Protein AF-0000000070153608 (afdb_homodimer)

Nearest PDB structures (foldseek):
  9ayz-assembly1_A  TM=9.448E-01  e=1.293E-11  Homo sapiens
  2b7h-assembly1_A  TM=9.457E-01  e=2.413E-11  Cerdocyon thous
  1xye-assembly1_C  TM=9.393E-01  e=2.300E-11  Homo sapiens
  3qjb-assembly1_A-2  TM=9.432E-01  e=3.068E-11  Homo sapiens
  3dhr-assembly1_A  TM=9.420E-01  e=6.008E-11  Columba livia

Sequence (282 aa):
MLSPEEQGYIFNVWDLIAGHEAAFGAELLHRLLIVYPTTRAYFPHLSVQDDPSQLLHHGWRVLVAVGEAVKNLDNLTGALAPLSELHTGRLRVDPTNYPLLIQCFQVVLASHLQGEYTPELQAAWEKFLTAVATILAGEYRMLSPEEQGYIFNVWDLIAGHEAAFGAELLHRLLIVYPTTRAYFPHLSVQDDPSQLLHHGWRVLVAVGEAVKNLDNLTGALAPLSELHTGRLRVDPTNYPLLIQCFQVVLASHLQGEYTPELQAAWEKFLTAVATILAGEYR

InterPro domains:
  IPR000971 Globin [PF00042] (26-134)
  IPR000971 Globin [PS01033] (1-141)
  IPR002338 Hemoglobin, alpha-type [PR00612] (15-27)
  IPR002338 Hemoglobin, alpha-type [PR00612] (32-42)
  IPR002338 Hemoglobin, alpha-type [PR00612] (74-87)
  IPR002338 Hemoglobin, alpha-type [PR00612] (122-138)
  IPR009050 Globin-like superfamily [SSF46458] (1-141)
  IPR012292 Globin/Protoglobin [G3DSA:1.10.490.10] (1-141)
  IPR050056 Hemoglobin and related oxygen transporters [PTHR11442] (2-141)

Foldseek 3Di:
DQDPVLLVLLVVLVVVCPPVQLVLLLQLVLCLCVVPVVCCVLVVPDDNPPDSPVSSVVSSVVVVLVVQCSVCVVCNLVSCVVLLCCCVPVSNPDLVCLVSSLVSSLVSSCVVCPPNCDPSSNVSSSVSSVVNSCSSNVVPD/DQDPVLLVLLVVLVVVCPPVQLVLLLQLVLCLCVVPVVCCVLVVPDDNPPDSPVSSVVSSVVVVLVVQCSVCVVCNLVSCVVLLCCCCPVSNPDLVCLVSSLVSSLVSSCVVCPPNCDPSSNVSSSVSSVVNSCSSNVVVD

Radius of gyration: 19.09 Å; Cα contacts (8 Å, |Δi|>4): 330; chains: 2; bounding box: 35×49×46 Å

Organism: Ornithorhynchus anatinus (NCBI:txid9258)

Structure (mmCIF, N/CA/C/O backbone):
data_AF-0000000070153608-model_v1
#
loop_
_entity.id
_entity.type
_entity.pdbx_description
1 polymer 'Hemoglobin subunit mu'
#
loop_
_atom_site.group_PDB
_atom_site.id
_atom_site.type_symbol
_atom_site.label_atom_id
_atom_site.label_alt_id
_atom_site.label_comp_id
_atom_site.label_asym_i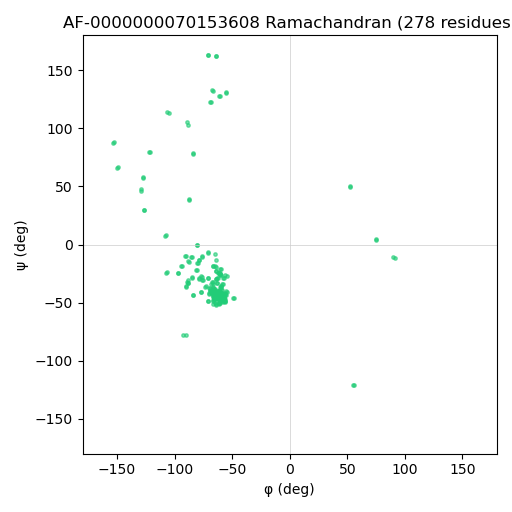d
_atom_site.label_entity_id
_atom_site.label_seq_id
_atom_site.pdbx_PDB_ins_code
_atom_site.Cartn_x
_atom_site.Cartn_y
_atom_site.Cartn_z
_atom_site.occupancy
_atom_site.B_iso_or_equiv
_atom_site.auth_seq_id
_atom_site.auth_comp_id
_atom_site.auth_asym_id
_atom_site.auth_atom_id
_atom_site.pdbx_PDB_model_num
ATOM 1 N N . MET A 1 1 ? -5.77 -7.195 -19.547 1 76.31 1 MET A N 1
ATOM 2 C CA . MET A 1 1 ? -4.602 -8.016 -19.859 1 76.31 1 MET A CA 1
ATOM 3 C C . MET A 1 1 ? -3.316 -7.203 -19.719 1 76.31 1 MET A C 1
ATOM 5 O O . MET A 1 1 ? -3.311 -6 -19.984 1 76.31 1 MET A O 1
ATOM 9 N N . LEU A 1 2 ? -2.219 -7.844 -19.062 1 93.38 2 LEU A N 1
ATOM 10 C CA . LEU A 1 2 ? -0.919 -7.191 -18.938 1 93.38 2 LEU A CA 1
ATOM 11 C C . LEU A 1 2 ? -0.261 -7.043 -20.312 1 93.38 2 LEU A C 1
ATOM 13 O O . LEU A 1 2 ? -0.32 -7.961 -21.125 1 93.38 2 LEU A O 1
ATOM 17 N N . SER A 1 3 ? 0.263 -5.867 -20.641 1 95 3 SER A N 1
ATOM 18 C CA . SER A 1 3 ? 1.082 -5.676 -21.828 1 95 3 SER A CA 1
ATOM 19 C C . SER A 1 3 ? 2.377 -6.477 -21.75 1 95 3 SER A C 1
ATOM 21 O O . SER A 1 3 ? 2.756 -6.945 -20.672 1 95 3 SER A O 1
ATOM 23 N N . PRO A 1 4 ? 3.041 -6.699 -22.875 1 95.69 4 PRO A N 1
ATOM 24 C CA . PRO A 1 4 ? 4.332 -7.395 -22.844 1 95.69 4 PRO A CA 1
ATOM 25 C C . PRO A 1 4 ? 5.328 -6.727 -21.891 1 95.69 4 PRO A C 1
ATOM 27 O O . PRO A 1 4 ? 6.07 -7.414 -21.188 1 95.69 4 PRO A O 1
ATOM 30 N N . GLU A 1 5 ? 5.363 -5.434 -21.875 1 96.62 5 GLU A N 1
ATOM 31 C CA . GLU A 1 5 ? 6.246 -4.707 -20.969 1 96.62 5 GLU A CA 1
ATOM 32 C C . GLU A 1 5 ? 5.891 -4.977 -19.516 1 96.62 5 GLU A C 1
ATOM 34 O O . GLU A 1 5 ? 6.77 -5.211 -18.688 1 96.62 5 GLU A O 1
ATOM 39 N N . GLU A 1 6 ? 4.641 -4.941 -19.219 1 97.12 6 GLU A N 1
ATOM 40 C CA . GLU A 1 6 ? 4.168 -5.207 -17.859 1 97.12 6 GLU A CA 1
ATOM 41 C C . GLU A 1 6 ? 4.492 -6.637 -17.438 1 97.12 6 GLU A C 1
ATOM 43 O O . GLU A 1 6 ? 4.859 -6.875 -16.281 1 97.12 6 GLU A O 1
ATOM 48 N N . GLN A 1 7 ? 4.312 -7.566 -18.406 1 97.5 7 GLN A N 1
ATOM 49 C CA . GLN A 1 7 ? 4.676 -8.945 -18.109 1 97.5 7 GLN A CA 1
ATOM 50 C C . GLN A 1 7 ? 6.156 -9.062 -17.75 1 97.5 7 GLN A C 1
ATOM 52 O O . GLN A 1 7 ? 6.523 -9.836 -16.859 1 97.5 7 GLN A O 1
ATOM 57 N N . GLY A 1 8 ? 6.961 -8.359 -18.484 1 97.38 8 GLY A N 1
ATOM 58 C CA . GLY A 1 8 ? 8.375 -8.32 -18.156 1 97.38 8 GLY A CA 1
ATOM 59 C C . GLY A 1 8 ? 8.656 -7.848 -16.75 1 97.38 8 GLY A C 1
ATOM 60 O O . GLY A 1 8 ? 9.508 -8.414 -16.047 1 97.38 8 GLY A O 1
ATOM 61 N N . TYR A 1 9 ? 7.914 -6.789 -16.297 1 97.12 9 TYR A N 1
ATOM 62 C CA . TYR A 1 9 ? 8.047 -6.289 -14.93 1 97.12 9 TYR A CA 1
ATOM 63 C C . TYR A 1 9 ? 7.691 -7.371 -13.914 1 97.12 9 TYR A C 1
ATOM 65 O O . TYR A 1 9 ? 8.383 -7.527 -12.898 1 97.12 9 TYR A O 1
ATOM 73 N N . ILE A 1 10 ? 6.621 -8.133 -14.195 1 98.12 10 ILE A N 1
ATOM 74 C CA . ILE A 1 10 ? 6.164 -9.195 -13.305 1 98.12 10 ILE A CA 1
ATOM 75 C C . ILE A 1 10 ? 7.242 -10.273 -13.18 1 98.12 10 ILE A C 1
ATOM 77 O O . ILE A 1 10 ? 7.605 -10.672 -12.07 1 98.12 10 ILE A O 1
ATOM 81 N N . PHE A 1 11 ? 7.797 -10.672 -14.289 1 97.81 11 PHE A N 1
ATOM 82 C CA . PHE A 1 11 ? 8.781 -11.742 -14.297 1 97.81 11 PHE A CA 1
ATOM 83 C C . PHE A 1 11 ? 10.062 -11.312 -13.594 1 97.81 11 PHE A C 1
ATOM 85 O O . PHE A 1 11 ? 10.648 -12.078 -12.82 1 97.81 11 PHE A O 1
ATOM 92 N N . ASN A 1 12 ? 10.484 -10.133 -13.828 1 96.62 12 ASN A N 1
ATOM 93 C CA . ASN A 1 12 ? 11.711 -9.617 -13.227 1 96.62 12 ASN A CA 1
ATOM 94 C C . ASN A 1 12 ? 11.617 -9.609 -11.703 1 96.62 12 ASN A C 1
ATOM 96 O O . ASN A 1 12 ? 12.539 -10.055 -11.016 1 96.62 12 ASN A O 1
ATOM 100 N N . VAL A 1 13 ? 10.531 -9.133 -11.18 1 96.62 13 VAL A N 1
ATOM 101 C CA . VAL A 1 13 ? 10.352 -9.055 -9.734 1 96.62 13 VAL A CA 1
ATOM 102 C C . VAL A 1 13 ? 10.188 -10.453 -9.156 1 96.62 13 VAL A C 1
ATOM 104 O O . VAL A 1 13 ? 10.734 -10.766 -8.094 1 96.62 13 VAL A O 1
ATOM 107 N N . TRP A 1 14 ? 9.398 -11.305 -9.883 1 97.69 14 TRP A N 1
ATOM 108 C CA . TRP A 1 14 ? 9.18 -12.656 -9.375 1 97.69 14 TRP A CA 1
ATOM 109 C C . TRP A 1 14 ? 10.5 -13.406 -9.242 1 97.69 14 TRP A C 1
ATOM 111 O O . TRP A 1 14 ? 10.68 -14.203 -8.32 1 97.69 14 TRP A O 1
ATOM 121 N N . ASP A 1 15 ? 11.438 -13.18 -10.133 1 96.88 15 ASP A N 1
ATOM 122 C CA . ASP A 1 15 ? 12.742 -13.844 -10.102 1 96.88 15 ASP A CA 1
ATOM 123 C C . ASP A 1 15 ? 13.453 -13.578 -8.773 1 96.88 15 ASP A C 1
ATOM 125 O O . ASP A 1 15 ? 14.234 -14.406 -8.312 1 96.88 15 ASP A O 1
ATOM 129 N N . LEU A 1 16 ? 13.148 -12.453 -8.188 1 94.69 16 LEU A N 1
ATOM 130 C CA . LEU A 1 16 ? 13.742 -12.109 -6.902 1 94.69 16 LEU A CA 1
ATOM 131 C C . LEU A 1 16 ? 13.07 -12.875 -5.77 1 94.69 16 LEU A C 1
ATOM 133 O O . LEU A 1 16 ? 13.672 -13.109 -4.723 1 94.69 16 LEU A O 1
ATOM 137 N N . ILE A 1 17 ? 11.828 -13.258 -5.91 1 9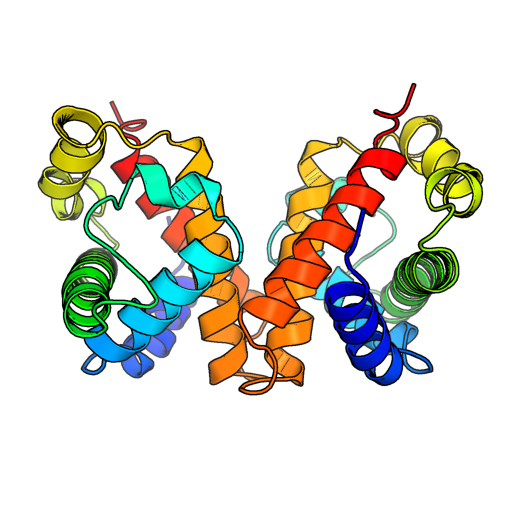6.94 17 ILE A N 1
ATOM 138 C CA . ILE A 1 17 ? 11.023 -13.914 -4.883 1 96.94 17 ILE A CA 1
ATOM 139 C C . ILE A 1 17 ? 11.18 -15.43 -4.992 1 96.94 17 ILE A C 1
ATOM 141 O O . ILE A 1 17 ? 11.195 -16.141 -3.98 1 96.94 17 ILE A O 1
ATOM 145 N N . ALA A 1 18 ? 11.297 -15.875 -6.289 1 97.19 18 ALA A N 1
ATOM 146 C CA . ALA A 1 18 ? 11.352 -17.312 -6.57 1 97.19 18 ALA A CA 1
ATOM 147 C C . ALA A 1 18 ? 12.477 -17.969 -5.789 1 97.19 18 ALA A C 1
ATOM 149 O O . ALA A 1 18 ? 13.609 -17.484 -5.777 1 97.19 18 ALA A O 1
ATOM 150 N N . GLY A 1 19 ? 12.234 -19.062 -5.102 1 97.12 19 GLY A N 1
ATOM 151 C CA . GLY A 1 19 ? 13.195 -19.781 -4.285 1 97.12 19 GLY A CA 1
ATOM 152 C C . GLY A 1 19 ? 13.234 -19.297 -2.846 1 97.12 19 GLY A C 1
ATOM 153 O O . GLY A 1 19 ? 13.859 -19.922 -1.992 1 97.12 19 GLY A O 1
ATOM 154 N N . HIS A 1 20 ? 12.594 -18.188 -2.541 1 97.81 20 HIS A N 1
ATOM 155 C CA . HIS A 1 20 ? 12.523 -17.625 -1.198 1 97.81 20 HIS A CA 1
ATOM 156 C C . HIS A 1 20 ? 11.078 -17.375 -0.78 1 97.81 20 HIS A C 1
ATOM 158 O O . HIS A 1 20 ? 10.797 -16.406 -0.071 1 97.81 20 HIS A O 1
ATOM 164 N N . GLU A 1 21 ? 10.18 -18.172 -1.291 1 97.81 21 GLU A N 1
ATOM 165 C CA . GLU A 1 21 ? 8.75 -17.953 -1.098 1 97.81 21 GLU A CA 1
ATOM 166 C C . GLU A 1 21 ? 8.383 -17.969 0.385 1 97.81 21 GLU A C 1
ATOM 168 O O . GLU A 1 21 ? 7.586 -17.141 0.836 1 97.81 21 GLU A O 1
ATOM 173 N N . ALA A 1 22 ? 9.023 -18.859 1.154 1 96.88 22 ALA A N 1
ATOM 174 C CA . ALA A 1 22 ? 8.688 -18.984 2.57 1 96.88 22 ALA A CA 1
ATOM 175 C C . ALA A 1 22 ? 9.055 -17.719 3.334 1 96.88 22 ALA A C 1
ATOM 177 O O . ALA A 1 22 ? 8.242 -17.188 4.102 1 96.88 22 ALA A O 1
ATOM 178 N N . ALA A 1 23 ? 10.242 -17.234 3.096 1 96.25 23 ALA A N 1
ATOM 179 C CA . ALA A 1 23 ? 10.719 -16.047 3.805 1 96.25 23 ALA A CA 1
ATOM 180 C C . ALA A 1 23 ? 9.898 -14.812 3.416 1 96.25 23 ALA A C 1
ATOM 182 O O . ALA A 1 23 ? 9.438 -14.07 4.281 1 96.25 23 ALA A O 1
ATOM 183 N N . PHE A 1 24 ? 9.695 -14.578 2.135 1 97.25 24 PHE A N 1
ATOM 184 C CA . PHE A 1 24 ? 8.922 -13.438 1.653 1 97.25 24 PHE A CA 1
ATOM 185 C C . PHE A 1 24 ? 7.473 -13.539 2.113 1 97.25 24 PHE A C 1
ATOM 187 O O . PHE A 1 24 ? 6.875 -12.547 2.529 1 97.25 24 PHE A O 1
ATOM 194 N N . GLY A 1 25 ? 6.949 -14.75 2.014 1 97.25 25 GLY A N 1
ATOM 195 C CA . GLY A 1 25 ? 5.574 -14.969 2.436 1 97.25 25 GLY A CA 1
ATOM 196 C C . GLY A 1 25 ? 5.363 -14.727 3.918 1 97.25 25 GLY A C 1
ATOM 197 O O . GLY A 1 25 ? 4.352 -14.141 4.32 1 97.25 25 GLY A O 1
ATOM 198 N N . ALA A 1 26 ? 6.301 -15.195 4.707 1 95.38 26 ALA A N 1
ATOM 199 C CA . ALA A 1 26 ? 6.215 -14.961 6.148 1 95.38 26 ALA A CA 1
ATOM 200 C C . ALA A 1 26 ? 6.262 -13.469 6.465 1 95.38 26 ALA A C 1
ATOM 202 O O . ALA A 1 26 ? 5.523 -12.992 7.328 1 95.38 26 ALA A O 1
ATOM 203 N N . GLU A 1 27 ? 7.156 -12.781 5.82 1 95.69 27 GLU A N 1
ATOM 204 C CA . GLU A 1 27 ? 7.23 -11.336 5.984 1 95.69 27 GLU A CA 1
ATOM 205 C C . GLU A 1 27 ? 5.91 -10.664 5.609 1 95.69 27 GLU A C 1
ATOM 207 O O . GLU A 1 27 ? 5.441 -9.773 6.32 1 95.69 27 GLU A O 1
ATOM 212 N N . LEU A 1 28 ? 5.355 -11.086 4.531 1 97.06 28 LEU A N 1
ATOM 213 C CA . LEU A 1 28 ? 4.094 -10.547 4.035 1 97.06 28 LEU A CA 1
ATOM 214 C C . LEU A 1 28 ? 2.973 -10.773 5.043 1 97.06 28 LEU A C 1
ATOM 216 O O . LEU A 1 28 ? 2.262 -9.836 5.406 1 97.06 28 LEU A O 1
ATOM 220 N N . LEU A 1 29 ? 2.814 -11.984 5.512 1 95.81 29 LEU A N 1
ATOM 221 C CA . LEU A 1 29 ? 1.73 -12.328 6.426 1 95.81 29 LEU A CA 1
ATOM 222 C C . LEU A 1 29 ? 1.942 -11.672 7.789 1 95.81 29 LEU A C 1
ATOM 224 O O . LEU A 1 29 ? 0.982 -11.234 8.43 1 95.81 29 LEU A O 1
ATOM 228 N N . HIS A 1 30 ? 3.168 -11.656 8.219 1 94.5 30 HIS A N 1
ATOM 229 C CA . HIS A 1 30 ? 3.482 -10.961 9.461 1 94.5 30 HIS A CA 1
ATOM 230 C C . HIS A 1 30 ? 3.037 -9.5 9.406 1 94.5 30 HIS A C 1
ATOM 232 O O . HIS A 1 30 ? 2.398 -9.008 10.344 1 94.5 30 HIS A O 1
ATOM 238 N N . ARG A 1 31 ? 3.377 -8.867 8.383 1 96.12 31 ARG A N 1
ATOM 239 C CA . ARG A 1 31 ? 2.992 -7.477 8.188 1 96.12 31 ARG A CA 1
ATOM 240 C C . ARG A 1 31 ? 1.475 -7.328 8.148 1 96.12 31 ARG A C 1
ATOM 242 O O . ARG A 1 31 ? 0.919 -6.41 8.758 1 96.12 31 ARG A O 1
ATOM 249 N N . LEU A 1 32 ? 0.822 -8.211 7.441 1 96.69 32 LEU A N 1
ATOM 250 C CA . LEU A 1 32 ? -0.633 -8.18 7.34 1 96.69 32 LEU A CA 1
ATOM 251 C C . LEU A 1 32 ? -1.276 -8.25 8.719 1 96.69 32 LEU A C 1
ATOM 253 O O . LEU A 1 32 ? -2.166 -7.457 9.039 1 96.69 32 LEU A O 1
ATOM 257 N N . LEU A 1 33 ? -0.818 -9.156 9.562 1 94.81 33 LEU A N 1
ATOM 258 C CA . LEU A 1 33 ? -1.439 -9.414 10.859 1 94.81 33 LEU A CA 1
ATOM 259 C C . LEU A 1 33 ? -1.2 -8.25 11.82 1 94.81 33 LEU A C 1
ATOM 261 O O . LEU A 1 33 ? -2.043 -7.965 12.672 1 94.81 33 LEU A O 1
ATOM 265 N N . ILE A 1 34 ? -0.13 -7.547 11.656 1 94.94 34 ILE A N 1
ATOM 266 C CA . ILE A 1 34 ? 0.195 -6.43 12.531 1 94.94 34 ILE A CA 1
ATOM 267 C C . ILE A 1 34 ? -0.529 -5.172 12.062 1 94.94 34 ILE A C 1
ATOM 269 O O . ILE A 1 34 ? -1.113 -4.445 12.867 1 94.94 34 ILE A O 1
ATOM 273 N N . VAL A 1 35 ? -0.534 -4.934 10.789 1 96.44 35 VAL A N 1
ATOM 274 C CA . VAL A 1 35 ? -1.086 -3.699 10.242 1 96.44 35 VAL A CA 1
ATOM 275 C C . VAL A 1 35 ? -2.611 -3.768 10.242 1 96.44 35 VAL A C 1
ATOM 277 O O . VAL A 1 35 ? -3.283 -2.768 10.5 1 96.44 35 VAL A O 1
ATOM 280 N N . TYR A 1 36 ? -3.098 -4.902 9.898 1 96.12 36 TYR A N 1
ATOM 281 C CA . TYR A 1 36 ? -4.539 -5.113 9.859 1 96.12 36 TYR A CA 1
ATOM 282 C C . TYR A 1 36 ? -4.945 -6.266 10.773 1 96.12 36 TYR A C 1
ATOM 284 O O . TYR A 1 36 ? -5.324 -7.34 10.297 1 96.12 36 TYR A O 1
ATOM 292 N N . PRO A 1 37 ? -5.039 -6.023 12.062 1 93.88 37 PRO A N 1
ATOM 293 C CA . PRO A 1 37 ? -5.262 -7.098 13.031 1 93.88 37 PRO A CA 1
ATOM 294 C C . PRO A 1 37 ? -6.609 -7.793 12.844 1 93.88 37 PRO A C 1
ATOM 296 O O . PRO A 1 37 ? -6.777 -8.945 13.25 1 93.88 37 PRO A O 1
ATOM 299 N N . THR A 1 38 ? -7.598 -7.156 12.219 1 92.69 38 THR A N 1
ATOM 300 C CA . THR A 1 38 ? -8.906 -7.758 11.992 1 92.69 38 THR A CA 1
ATOM 301 C C . THR A 1 38 ? -8.797 -8.953 11.047 1 92.69 38 THR A C 1
ATOM 303 O O . THR A 1 38 ? -9.688 -9.805 11.016 1 92.69 38 THR A O 1
ATOM 306 N N . THR A 1 39 ? -7.699 -9.047 10.297 1 93.56 39 THR A N 1
ATOM 307 C CA . THR A 1 39 ? -7.52 -10.148 9.352 1 93.56 39 THR A CA 1
ATOM 308 C C . THR A 1 39 ? -7.152 -11.438 10.086 1 93.56 39 THR A C 1
ATOM 310 O O . THR A 1 39 ? -7.203 -12.523 9.508 1 93.56 39 THR A O 1
ATOM 313 N N . ARG A 1 40 ? -6.828 -11.344 11.375 1 90.44 40 ARG A N 1
ATOM 314 C CA . ARG A 1 40 ? -6.465 -12.516 12.172 1 90.44 40 ARG A CA 1
ATOM 315 C C . ARG A 1 40 ? -7.613 -13.516 12.234 1 90.44 40 ARG A C 1
ATOM 317 O O . ARG A 1 40 ? -7.391 -14.711 12.43 1 90.44 40 ARG A O 1
ATOM 324 N N . ALA A 1 41 ? -8.781 -13.039 12.062 1 89.88 41 ALA A N 1
ATOM 325 C CA . ALA A 1 41 ? -9.953 -13.898 12.109 1 89.88 41 ALA A CA 1
ATOM 326 C C . ALA A 1 41 ? -9.891 -14.984 11.039 1 89.88 41 ALA A C 1
ATOM 328 O O . ALA A 1 41 ? -10.453 -16.062 11.211 1 89.88 41 ALA A O 1
ATOM 329 N N . TYR A 1 42 ? -9.148 -14.695 9.961 1 88.81 42 TYR A N 1
ATOM 330 C CA . TYR A 1 42 ? -9.039 -15.648 8.859 1 88.81 42 TYR A CA 1
ATOM 331 C C . TYR A 1 42 ? -7.863 -16.594 9.055 1 88.81 42 TYR A C 1
ATOM 333 O O . TYR A 1 42 ? -7.723 -17.578 8.336 1 88.81 42 TYR A O 1
ATOM 341 N N . PHE A 1 43 ? -7.086 -16.266 10.023 1 88.69 43 PHE A N 1
ATOM 342 C CA . PHE A 1 43 ? -5.875 -17.031 10.258 1 88.69 43 PHE A CA 1
ATOM 343 C C . PHE A 1 43 ? -5.797 -17.484 11.711 1 88.69 43 PHE A C 1
ATOM 345 O O . PHE A 1 43 ? -4.793 -17.25 12.391 1 88.69 43 PHE A O 1
ATOM 352 N N . PRO A 1 44 ? -6.75 -18.188 12.18 1 81.31 44 PRO A N 1
ATOM 353 C CA . PRO A 1 44 ? -6.801 -18.531 13.602 1 81.31 44 PRO A CA 1
ATOM 354 C C . PRO A 1 44 ? -5.59 -19.344 14.055 1 81.31 44 PRO A C 1
ATOM 356 O O . PRO A 1 44 ? -5.242 -19.328 15.242 1 81.31 44 PRO A O 1
ATOM 359 N N . HIS A 1 45 ? -5.035 -19.984 13.242 1 79.56 45 HIS A N 1
ATOM 360 C CA . HIS A 1 45 ? -3.91 -20.844 13.609 1 79.56 45 HIS A CA 1
ATOM 361 C C . HIS A 1 45 ? -2.596 -20.078 13.555 1 79.56 45 HIS A C 1
ATOM 363 O O . HIS A 1 45 ? -1.56 -20.562 14 1 79.56 45 HIS A O 1
ATOM 369 N N . LEU A 1 46 ? -2.662 -18.922 12.922 1 71.88 46 LEU A N 1
ATOM 370 C CA . LEU A 1 46 ? -1.437 -18.156 12.75 1 71.88 46 LEU A CA 1
ATOM 371 C C . LEU A 1 46 ? -1.223 -17.219 13.93 1 71.88 46 LEU A C 1
ATOM 373 O O . LEU A 1 46 ? -2.143 -16.5 14.336 1 71.88 46 LEU A O 1
ATOM 377 N N . SER A 1 47 ? -0.306 -17.547 14.797 1 65.69 47 SER A N 1
ATOM 378 C CA . SER A 1 47 ? 0.066 -16.641 15.875 1 65.69 47 SER A CA 1
ATOM 379 C C . SER A 1 47 ? 1.434 -16.016 15.625 1 65.69 47 SER A C 1
ATOM 381 O O . SER A 1 47 ? 2.406 -16.719 15.359 1 65.69 47 SER A O 1
ATOM 383 N N . VAL A 1 48 ? 1.543 -14.664 15.391 1 59.28 48 VAL A N 1
ATOM 384 C CA . VAL A 1 48 ? 2.801 -13.961 15.164 1 59.28 48 VAL A CA 1
ATOM 385 C C . VAL A 1 48 ? 3.807 -14.344 16.25 1 59.28 48 VAL A C 1
ATOM 387 O O . VAL A 1 48 ? 4.996 -14.516 15.969 1 59.28 48 VAL A O 1
ATOM 390 N N . GLN A 1 49 ? 3.361 -14.336 17.391 1 58.97 49 GLN A N 1
ATOM 391 C CA . GLN A 1 49 ? 4.246 -14.523 18.531 1 58.97 49 GLN A CA 1
ATOM 392 C C . GLN A 1 49 ? 4.551 -16 18.75 1 58.97 49 GLN A C 1
ATOM 394 O O . GLN A 1 49 ? 5.621 -16.344 19.25 1 58.97 49 GLN A O 1
ATOM 399 N N . ASP A 1 50 ? 3.682 -16.734 18.234 1 60.62 50 ASP A N 1
ATOM 400 C CA . ASP A 1 50 ? 3.758 -18 18.938 1 60.62 50 ASP A CA 1
ATOM 401 C C . ASP A 1 50 ? 4.383 -19.078 18.062 1 60.62 50 ASP A C 1
ATOM 403 O O . ASP A 1 50 ? 5.062 -19.984 18.562 1 60.62 50 ASP A O 1
ATOM 407 N N . ASP A 1 51 ? 4.277 -18.891 16.781 1 70.38 51 ASP A N 1
ATOM 408 C CA . ASP A 1 51 ? 4.797 -20.016 16 1 70.38 51 ASP A CA 1
ATOM 409 C C . ASP A 1 51 ? 5.285 -19.547 14.633 1 70.38 51 ASP A C 1
ATOM 411 O O . ASP A 1 51 ? 4.559 -19.641 13.641 1 70.38 51 ASP A O 1
ATOM 415 N N . PRO A 1 52 ? 6.5 -19.172 14.586 1 81.88 52 PRO A N 1
ATOM 416 C CA . PRO A 1 52 ? 7.098 -18.719 13.328 1 81.88 52 PRO A CA 1
ATOM 417 C C . PRO A 1 52 ? 6.992 -19.766 12.219 1 81.88 52 PRO A C 1
ATOM 419 O O . PRO A 1 52 ? 6.941 -19.406 11.039 1 81.88 52 PRO A O 1
ATOM 422 N N . SER A 1 53 ? 6.918 -21.031 12.617 1 89 53 SER A N 1
ATOM 423 C CA . SER A 1 53 ? 6.859 -22.094 11.625 1 89 53 SER A CA 1
ATOM 424 C C . SER A 1 53 ? 5.555 -22.047 10.836 1 89 53 SER A C 1
ATOM 426 O O . SER A 1 53 ? 5.543 -22.297 9.633 1 89 53 SER A O 1
ATOM 428 N N . GLN A 1 54 ? 4.52 -21.719 11.516 1 89.94 54 GLN A N 1
ATOM 429 C CA . GLN A 1 54 ? 3.225 -21.641 10.852 1 89.94 54 GLN A CA 1
ATOM 430 C C . GLN A 1 54 ? 3.172 -20.469 9.883 1 89.94 54 GLN A C 1
ATOM 432 O O . GLN A 1 54 ? 2.594 -20.578 8.797 1 89.94 54 GLN A O 1
ATOM 437 N N . LEU A 1 55 ? 3.787 -19.422 10.297 1 91 55 LEU A N 1
ATOM 438 C CA . LEU A 1 55 ? 3.861 -18.25 9.422 1 91 55 LEU A CA 1
ATOM 439 C C . LEU A 1 55 ? 4.68 -18.547 8.172 1 91 55 LEU A C 1
ATOM 441 O O . LEU A 1 55 ? 4.289 -18.172 7.066 1 91 55 LEU A O 1
ATOM 445 N N . LEU A 1 56 ? 5.75 -19.281 8.359 1 93.88 56 LEU A N 1
ATOM 446 C CA . LEU A 1 56 ? 6.609 -19.656 7.242 1 93.88 56 LEU A CA 1
ATOM 447 C C . LEU A 1 56 ? 5.875 -20.578 6.277 1 93.88 56 LEU A C 1
ATOM 449 O O . LEU A 1 56 ? 5.922 -20.391 5.062 1 93.88 56 LEU A O 1
ATOM 453 N N . HIS A 1 57 ? 5.23 -21.5 6.816 1 94.19 57 HIS A N 1
ATOM 454 C CA . HIS A 1 57 ? 4.543 -22.484 5.988 1 94.19 57 HIS A CA 1
ATOM 455 C C . HIS A 1 57 ? 3.398 -21.844 5.207 1 94.19 57 HIS A C 1
ATOM 457 O O . HIS A 1 57 ? 3.291 -22.031 3.992 1 94.19 57 HIS A O 1
ATOM 463 N N . HIS A 1 58 ? 2.525 -21.109 5.887 1 93.88 58 HIS A N 1
ATOM 464 C CA . HIS A 1 58 ? 1.411 -20.469 5.195 1 93.88 58 HIS A CA 1
ATOM 465 C C . HIS A 1 58 ? 1.906 -19.422 4.199 1 93.88 58 HIS A C 1
ATOM 467 O O . HIS A 1 58 ? 1.349 -19.281 3.109 1 93.88 58 HIS A O 1
ATOM 473 N N . GLY A 1 59 ? 2.906 -18.672 4.621 1 95.75 59 GLY A N 1
ATOM 474 C CA . GLY A 1 59 ? 3.518 -17.734 3.695 1 95.75 59 GLY A CA 1
ATOM 475 C C . GLY A 1 59 ? 4.023 -18.391 2.426 1 95.75 59 GLY A C 1
ATOM 476 O O . GLY A 1 59 ? 3.844 -17.859 1.33 1 95.75 59 GLY A O 1
ATOM 477 N N . TRP A 1 60 ? 4.641 -19.5 2.625 1 97.06 60 TRP A N 1
ATOM 478 C CA . TRP A 1 60 ? 5.102 -20.281 1.479 1 97.06 60 TRP A CA 1
ATOM 479 C C . TRP A 1 60 ? 3.938 -20.641 0.56 1 97.06 60 TRP A C 1
ATOM 481 O O . TRP A 1 60 ? 4.023 -20.469 -0.658 1 97.06 60 TRP A O 1
ATOM 491 N N . ARG A 1 61 ? 2.848 -21.078 1.099 1 95.62 61 ARG A N 1
ATOM 492 C CA . ARG A 1 61 ? 1.685 -21.453 0.303 1 95.62 61 ARG A CA 1
ATOM 493 C C . ARG A 1 61 ? 1.156 -20.266 -0.497 1 95.62 61 ARG A C 1
ATOM 495 O O . ARG A 1 61 ? 0.793 -20.406 -1.666 1 95.62 61 ARG A O 1
ATOM 502 N N . VAL A 1 62 ? 1.052 -19.125 0.155 1 96.44 62 VAL A N 1
ATOM 503 C CA . VAL A 1 62 ? 0.553 -17.922 -0.497 1 96.44 62 VAL A CA 1
ATOM 504 C C . VAL A 1 62 ? 1.439 -17.562 -1.69 1 96.44 62 VAL A C 1
ATOM 506 O O . VAL A 1 62 ? 0.942 -17.328 -2.795 1 96.44 62 VAL A O 1
ATOM 509 N N . LEU A 1 63 ? 2.742 -17.609 -1.517 1 98.25 63 LEU A N 1
ATOM 510 C CA . LEU A 1 63 ? 3.641 -17.172 -2.574 1 98.25 63 LEU A CA 1
ATOM 511 C C . LEU A 1 63 ? 3.799 -18.234 -3.646 1 98.25 63 LEU A C 1
ATOM 513 O O . LEU A 1 63 ? 4.043 -17.922 -4.812 1 98.25 63 LEU A O 1
ATOM 517 N N . VAL A 1 64 ? 3.668 -19.484 -3.311 1 97.25 64 VAL A N 1
ATOM 518 C CA . VAL A 1 64 ? 3.621 -20.531 -4.324 1 97.25 64 VAL A CA 1
ATOM 519 C C . VAL A 1 64 ? 2.43 -20.297 -5.254 1 97.25 64 VAL A C 1
ATOM 521 O O . VAL A 1 64 ? 2.553 -20.422 -6.473 1 97.25 64 VAL A O 1
ATOM 524 N N . ALA A 1 65 ? 1.284 -19.938 -4.656 1 96.81 65 ALA A N 1
ATOM 525 C CA . ALA A 1 65 ? 0.1 -19.641 -5.461 1 96.81 65 ALA A CA 1
ATOM 526 C C . ALA A 1 65 ? 0.331 -18.438 -6.359 1 96.81 65 ALA A C 1
ATOM 528 O O . ALA A 1 65 ? -0.079 -18.422 -7.523 1 96.81 65 ALA A O 1
ATOM 529 N N . VAL A 1 66 ? 0.915 -17.422 -5.828 1 98.06 66 VAL A N 1
ATOM 530 C CA . VAL A 1 66 ? 1.256 -16.25 -6.637 1 98.06 66 VAL A CA 1
ATOM 531 C C . VAL A 1 66 ? 2.199 -16.656 -7.766 1 98.06 66 VAL A C 1
ATOM 533 O O . VAL A 1 66 ? 2.051 -16.203 -8.906 1 98.06 66 VAL A O 1
ATOM 536 N N . GLY A 1 67 ? 3.176 -17.469 -7.465 1 98.12 67 GLY A N 1
ATOM 537 C CA . GLY A 1 67 ? 4.082 -17.984 -8.477 1 98.12 67 GLY A CA 1
ATOM 538 C C . GLY A 1 67 ? 3.373 -18.75 -9.578 1 98.12 67 GLY A C 1
ATOM 539 O O . GLY A 1 67 ? 3.719 -18.625 -10.758 1 98.12 67 GLY A O 1
ATOM 540 N N . GLU A 1 68 ? 2.441 -19.578 -9.195 1 97.25 68 GLU A N 1
ATOM 541 C CA . GLU A 1 68 ? 1.643 -20.297 -10.18 1 97.25 68 GLU A CA 1
ATOM 542 C C . GLU A 1 68 ? 0.911 -19.328 -11.109 1 97.25 68 GLU A C 1
ATOM 544 O O . GLU A 1 68 ? 0.838 -19.547 -12.32 1 97.25 68 GLU A O 1
ATOM 549 N N . ALA A 1 69 ? 0.357 -18.281 -10.523 1 97.75 69 ALA A N 1
ATOM 550 C CA . ALA A 1 69 ? -0.315 -17.266 -11.312 1 97.75 69 ALA A CA 1
ATOM 551 C C . ALA A 1 69 ? 0.657 -16.578 -12.281 1 97.75 69 ALA A C 1
ATOM 553 O O . ALA A 1 69 ? 0.324 -16.344 -13.445 1 97.75 69 ALA A O 1
ATOM 554 N N . VAL A 1 70 ? 1.87 -16.266 -11.789 1 98.12 70 VAL A N 1
ATOM 555 C CA . VAL A 1 70 ? 2.896 -15.617 -12.594 1 98.12 70 VAL A CA 1
ATOM 556 C C . VAL A 1 70 ? 3.244 -16.5 -13.797 1 98.12 70 VAL A C 1
ATOM 558 O O . VAL A 1 70 ? 3.461 -15.992 -14.898 1 98.12 70 VAL A O 1
ATOM 561 N N . LYS A 1 71 ? 3.246 -17.781 -13.625 1 97 71 LYS A N 1
ATOM 562 C CA . LYS A 1 71 ? 3.617 -18.719 -14.672 1 97 71 LYS A CA 1
ATOM 563 C C . LYS A 1 71 ? 2.473 -18.922 -15.664 1 97 71 LYS A C 1
ATOM 565 O O . LYS A 1 71 ? 2.666 -19.484 -16.734 1 97 71 LYS A O 1
ATOM 570 N N . ASN A 1 72 ? 1.286 -18.484 -15.312 1 97.19 72 ASN A N 1
ATOM 571 C CA . ASN A 1 72 ? 0.095 -18.719 -16.125 1 97.19 72 ASN A CA 1
ATOM 572 C C . ASN A 1 72 ? -0.673 -17.422 -16.375 1 97.19 72 ASN A C 1
ATOM 574 O O . ASN A 1 72 ? -1.891 -17.375 -16.188 1 97.19 72 ASN A O 1
ATOM 578 N N . LEU A 1 73 ? 0.021 -16.359 -16.781 1 96.38 73 LEU A N 1
ATOM 579 C CA . LEU A 1 73 ? -0.58 -15.047 -16.953 1 96.38 73 LEU A CA 1
ATOM 580 C C . LEU A 1 73 ? -1.68 -15.086 -18.016 1 96.38 73 LEU A C 1
ATOM 582 O O . LEU A 1 73 ? -2.619 -14.289 -17.969 1 96.38 73 LEU A O 1
ATOM 586 N N . ASP A 1 74 ? -1.627 -16.016 -18.938 1 93.62 74 ASP A N 1
ATOM 587 C CA . ASP A 1 74 ? -2.586 -16.109 -20.031 1 93.62 74 ASP A CA 1
ATOM 588 C C . ASP A 1 74 ? -3.826 -16.891 -19.609 1 93.62 74 ASP A C 1
ATOM 590 O O . ASP A 1 74 ? -4.812 -16.938 -20.344 1 93.62 74 ASP A O 1
ATOM 594 N N . ASN A 1 75 ? -3.801 -17.531 -18.484 1 95.62 75 ASN A N 1
ATOM 595 C CA . ASN A 1 75 ? -4.93 -18.312 -17.969 1 95.62 75 ASN A CA 1
ATOM 596 C C . ASN A 1 75 ? -4.949 -18.312 -16.438 1 95.62 75 ASN A C 1
ATOM 598 O O . ASN A 1 75 ? -4.863 -19.375 -15.82 1 95.62 75 ASN A O 1
ATOM 602 N N . LEU A 1 76 ? -5.188 -17.141 -15.82 1 96 76 LEU A N 1
ATOM 603 C CA . LEU A 1 76 ? -5.195 -16.969 -14.375 1 96 76 LEU A CA 1
ATOM 604 C C . LEU A 1 76 ? -6.367 -17.719 -13.742 1 96 76 LEU A C 1
ATOM 606 O O . LEU A 1 76 ? -6.207 -18.375 -12.719 1 96 76 LEU A O 1
ATOM 610 N N . THR A 1 77 ? -7.512 -17.641 -14.398 1 95.44 77 THR A N 1
ATOM 611 C CA . THR A 1 77 ? -8.719 -18.266 -13.859 1 95.44 77 THR A CA 1
ATOM 612 C C . THR A 1 77 ? -8.539 -19.766 -13.711 1 95.44 77 THR A C 1
ATOM 614 O O . THR A 1 77 ? -8.852 -20.344 -12.664 1 95.44 77 THR A O 1
ATOM 617 N N . GLY A 1 78 ? -8.078 -20.375 -14.781 1 95.69 78 GLY A N 1
ATOM 618 C CA . GLY A 1 78 ? -7.832 -21.812 -14.719 1 95.69 78 GLY A CA 1
ATOM 619 C C . GLY A 1 78 ? -6.797 -22.203 -13.68 1 95.69 78 GLY A C 1
ATOM 620 O O . GLY A 1 78 ? -6.988 -23.156 -12.93 1 95.69 78 GLY A O 1
ATOM 621 N N . ALA A 1 79 ? -5.715 -21.438 -13.586 1 95.81 79 ALA A N 1
ATOM 622 C CA . ALA A 1 79 ? -4.598 -21.734 -12.688 1 95.81 79 ALA A CA 1
ATOM 623 C C . ALA A 1 79 ? -5.016 -21.594 -11.227 1 95.81 79 ALA A C 1
ATOM 625 O O . ALA A 1 79 ? -4.512 -22.312 -10.359 1 95.81 79 ALA A O 1
ATOM 626 N N . LEU A 1 80 ? -5.965 -20.656 -10.945 1 96.38 80 LEU A N 1
ATOM 627 C CA . LEU A 1 80 ? -6.277 -20.312 -9.562 1 96.38 80 LEU A CA 1
ATOM 628 C C . LEU A 1 80 ? -7.641 -20.875 -9.156 1 96.38 80 LEU A C 1
ATOM 630 O O . LEU A 1 80 ? -8.117 -20.609 -8.055 1 96.38 80 LEU A O 1
ATOM 634 N N . ALA A 1 81 ? -8.227 -21.688 -10.016 1 94.75 81 ALA A N 1
ATOM 635 C CA . ALA A 1 81 ? -9.578 -22.188 -9.789 1 94.75 81 ALA A CA 1
ATOM 636 C C . ALA A 1 81 ? -9.672 -22.938 -8.469 1 94.75 81 ALA A C 1
ATOM 638 O O . ALA A 1 81 ? -10.57 -22.688 -7.664 1 94.75 81 ALA A O 1
ATOM 639 N N . PRO A 1 82 ? -8.75 -23.844 -8.211 1 94.62 82 PRO A N 1
ATOM 640 C CA . PRO A 1 82 ? -8.859 -24.547 -6.934 1 94.62 82 PRO A CA 1
ATOM 641 C C . PRO A 1 82 ? -8.758 -23.625 -5.73 1 94.62 82 PRO A C 1
ATOM 643 O O . PRO A 1 82 ? -9.477 -23.797 -4.746 1 94.62 82 PRO A O 1
ATOM 646 N N . LEU A 1 83 ? -7.867 -22.656 -5.805 1 94.62 83 LEU A N 1
ATOM 647 C CA . LEU A 1 83 ? -7.699 -21.719 -4.707 1 94.62 83 LEU A CA 1
ATOM 648 C C . LEU A 1 83 ? -8.922 -20.812 -4.57 1 94.62 83 LEU A C 1
ATOM 650 O O . LEU A 1 83 ? -9.312 -20.453 -3.459 1 94.62 83 LEU A O 1
ATOM 654 N N . SER A 1 84 ? -9.445 -20.375 -5.691 1 94.44 84 SER A N 1
ATOM 655 C CA . SER A 1 84 ? -10.664 -19.578 -5.672 1 94.44 84 SER A CA 1
ATOM 656 C C . SER A 1 84 ? -11.797 -20.312 -4.969 1 94.44 84 SER A C 1
ATOM 658 O O . SER A 1 84 ? -12.477 -19.75 -4.113 1 94.44 84 SER A O 1
ATOM 660 N N . GLU A 1 85 ? -11.984 -21.562 -5.305 1 94.12 85 GLU A N 1
ATOM 661 C CA . GLU A 1 85 ? -13.008 -22.391 -4.672 1 94.12 85 GLU A CA 1
ATOM 662 C C . GLU A 1 85 ? -12.781 -22.5 -3.166 1 94.12 85 GLU A C 1
ATOM 664 O O . GLU A 1 85 ? -13.727 -22.391 -2.381 1 94.12 85 GLU A O 1
ATOM 669 N N . LEU A 1 86 ? -11.57 -22.688 -2.789 1 92.81 86 LEU A N 1
ATOM 670 C CA . LEU A 1 86 ? -11.219 -22.781 -1.378 1 92.81 86 LEU A CA 1
ATOM 671 C C . LEU A 1 86 ? -11.516 -21.484 -0.643 1 92.81 86 LEU A C 1
ATOM 673 O O . LEU A 1 86 ? -12.148 -21.5 0.419 1 92.81 86 LEU A O 1
ATOM 677 N N . HIS A 1 87 ? -11.172 -20.312 -1.124 1 93.25 87 HIS A N 1
ATOM 678 C CA . HIS A 1 87 ? -11.273 -19.016 -0.455 1 93.25 87 HIS A CA 1
ATOM 679 C C . HIS A 1 87 ? -12.711 -18.516 -0.435 1 93.25 87 HIS A C 1
ATOM 681 O O . HIS A 1 87 ? -13.125 -17.828 0.499 1 93.25 87 HIS A O 1
ATOM 687 N N . THR A 1 88 ? -13.484 -18.875 -1.443 1 92.06 88 THR A N 1
ATOM 688 C CA . THR A 1 88 ? -14.875 -18.438 -1.477 1 92.06 88 THR A CA 1
ATOM 689 C C . THR A 1 88 ? -15.773 -19.438 -0.744 1 92.06 88 THR A C 1
ATOM 691 O O . THR A 1 88 ? -16.828 -19.062 -0.231 1 92.06 88 THR A O 1
ATOM 694 N N . GLY A 1 89 ? -15.445 -20.594 -0.742 1 91.69 89 GLY A N 1
ATOM 695 C CA . GLY A 1 89 ? -16.25 -21.656 -0.176 1 91.69 89 GLY A CA 1
ATOM 696 C C . GLY A 1 89 ? -15.906 -21.969 1.269 1 91.69 89 GLY A C 1
ATOM 697 O O . GLY A 1 89 ? -16.453 -21.359 2.188 1 91.69 89 GLY A O 1
ATOM 698 N N . ARG A 1 90 ? -14.883 -22.641 1.479 1 88 90 ARG A N 1
ATOM 699 C CA . ARG A 1 90 ? -14.508 -23.156 2.795 1 88 90 ARG A CA 1
ATOM 700 C C . ARG A 1 90 ? -14.055 -22.016 3.711 1 88 90 ARG A C 1
ATOM 702 O O . ARG A 1 90 ? -14.477 -21.938 4.863 1 88 90 ARG A O 1
ATOM 709 N N . LEU A 1 91 ? -13.188 -21.203 3.205 1 89 91 LEU A N 1
ATOM 710 C CA . LEU A 1 91 ? -12.594 -20.172 4.047 1 89 91 LEU A CA 1
ATOM 711 C C . LEU A 1 91 ? -13.484 -18.938 4.102 1 89 91 LEU A C 1
ATOM 713 O O . LEU A 1 91 ? -13.43 -18.172 5.059 1 89 91 LEU A O 1
ATOM 717 N N . ARG A 1 92 ? -14.266 -18.656 3.094 1 90.31 92 ARG A N 1
ATOM 718 C CA . ARG A 1 92 ? -15.195 -17.547 3.008 1 90.31 92 ARG A CA 1
ATOM 719 C C . ARG A 1 92 ? -14.5 -16.219 3.322 1 90.31 92 ARG A C 1
ATOM 721 O O . ARG A 1 92 ? -14.969 -15.453 4.164 1 90.31 92 ARG A O 1
ATOM 728 N N . VAL A 1 93 ? -13.398 -16.062 2.66 1 92 93 VAL A N 1
ATOM 729 C CA . VAL A 1 93 ? -12.656 -14.812 2.848 1 92 93 VAL A CA 1
ATOM 730 C C . VAL A 1 93 ? -13.445 -13.648 2.262 1 92 93 VAL A C 1
ATOM 732 O O . VAL A 1 93 ? -13.836 -13.68 1.094 1 92 93 VAL A O 1
ATOM 735 N N . ASP A 1 94 ? -13.75 -12.648 3.094 1 93.75 94 ASP A N 1
ATOM 736 C CA . ASP A 1 94 ? -14.383 -11.422 2.602 1 93.75 94 ASP A CA 1
ATOM 737 C C . ASP A 1 94 ? -13.492 -10.727 1.575 1 93.75 94 ASP A C 1
ATOM 739 O O . ASP A 1 94 ? -12.328 -10.438 1.851 1 93.75 94 ASP A O 1
ATOM 743 N N . PRO A 1 95 ? -14.047 -10.414 0.393 1 93.75 95 PRO A N 1
ATOM 744 C CA . PRO A 1 95 ? -13.266 -9.836 -0.7 1 93.75 95 PRO A CA 1
ATOM 745 C C . PRO A 1 95 ? -12.625 -8.5 -0.324 1 93.75 95 PRO A C 1
ATOM 747 O O . PRO A 1 95 ? -11.625 -8.094 -0.926 1 93.75 95 PRO A O 1
ATOM 750 N N . THR A 1 96 ? -13.125 -7.805 0.669 1 92.5 96 THR A N 1
ATOM 751 C CA . THR A 1 96 ? -12.609 -6.5 1.063 1 92.5 96 THR A CA 1
ATOM 752 C C . THR A 1 96 ? -11.234 -6.637 1.721 1 92.5 96 THR A C 1
ATOM 754 O O . THR A 1 96 ? -10.531 -5.645 1.909 1 92.5 96 THR A O 1
ATOM 757 N N . ASN A 1 97 ? -10.773 -7.84 1.973 1 93.69 97 ASN A N 1
ATOM 758 C CA . ASN A 1 97 ? -9.492 -8.062 2.643 1 93.69 97 ASN A CA 1
ATOM 759 C C . ASN A 1 97 ? -8.359 -8.242 1.638 1 93.69 97 ASN A C 1
ATOM 761 O O . ASN A 1 97 ? -7.188 -8.109 1.987 1 93.69 97 ASN A O 1
ATOM 765 N N . TYR A 1 98 ? -8.68 -8.539 0.42 1 96.06 98 TYR A N 1
ATOM 766 C CA . TYR A 1 98 ? -7.637 -8.805 -0.566 1 96.06 98 TYR A CA 1
ATOM 767 C C . TYR A 1 98 ? -6.809 -7.555 -0.835 1 96.06 98 TYR A C 1
ATOM 769 O O . TYR A 1 98 ? -5.578 -7.621 -0.914 1 96.06 98 TYR A O 1
ATOM 777 N N . PRO A 1 99 ? -7.445 -6.34 -0.892 1 96.31 99 PRO A N 1
ATOM 778 C CA . PRO A 1 99 ? -6.637 -5.133 -1.089 1 96.31 99 PRO A CA 1
ATOM 779 C C . PRO A 1 99 ? -5.652 -4.887 0.052 1 96.31 99 PRO A C 1
ATOM 781 O O . PRO A 1 99 ? -4.582 -4.316 -0.165 1 96.31 99 PRO A O 1
ATOM 784 N N . LEU A 1 100 ? -5.992 -5.328 1.228 1 96.81 100 LEU A N 1
ATOM 785 C CA . LEU A 1 100 ? -5.094 -5.172 2.365 1 96.81 100 LEU A CA 1
ATOM 786 C C . LEU A 1 100 ? -3.828 -6 2.176 1 96.81 100 LEU A C 1
ATOM 788 O O . LEU A 1 100 ? -2.723 -5.52 2.439 1 96.81 100 LEU A O 1
ATOM 792 N N . LEU A 1 101 ? -4.012 -7.262 1.685 1 97.31 101 LEU A N 1
ATOM 793 C CA . LEU A 1 101 ? -2.869 -8.117 1.396 1 97.31 101 LEU A CA 1
ATOM 794 C C . LEU A 1 101 ? -2.023 -7.535 0.267 1 97.31 101 LEU A C 1
ATOM 796 O O . LEU A 1 101 ? -0.793 -7.582 0.32 1 97.31 101 LEU A O 1
ATOM 800 N N . ILE A 1 102 ? -2.686 -6.992 -0.731 1 97.94 102 ILE A N 1
ATOM 801 C CA . ILE A 1 102 ? -1.996 -6.406 -1.874 1 97.94 102 ILE A CA 1
ATOM 802 C C . ILE A 1 102 ? -1.148 -5.223 -1.412 1 97.94 102 ILE A C 1
ATOM 804 O O . ILE A 1 102 ? -0.003 -5.066 -1.841 1 97.94 102 ILE A O 1
ATOM 808 N N . GLN A 1 103 ? -1.691 -4.438 -0.528 1 97 103 GLN A N 1
ATOM 809 C CA . GLN A 1 103 ? -0.951 -3.303 0.017 1 97 103 GLN A CA 1
ATOM 810 C C . GLN A 1 103 ? 0.309 -3.766 0.742 1 97 103 GLN A C 1
ATOM 812 O O . GLN A 1 103 ? 1.388 -3.201 0.546 1 97 103 GLN A O 1
ATOM 817 N N . CYS A 1 104 ? 0.153 -4.723 1.58 1 98.12 104 CYS A N 1
ATOM 818 C CA . CYS A 1 104 ? 1.309 -5.246 2.301 1 98.12 104 CYS A CA 1
ATOM 819 C C . CYS A 1 104 ? 2.338 -5.824 1.335 1 98.12 104 CYS A C 1
ATOM 821 O O . CYS A 1 104 ? 3.543 -5.672 1.542 1 98.12 104 CYS A O 1
ATOM 823 N N . PHE A 1 105 ? 1.852 -6.508 0.3 1 98.56 105 PHE A N 1
ATOM 824 C CA . PHE A 1 105 ? 2.732 -7.07 -0.715 1 98.56 105 PHE A CA 1
ATOM 825 C C . PHE A 1 105 ? 3.568 -5.98 -1.374 1 98.56 105 PHE A C 1
ATOM 827 O O . PHE A 1 105 ? 4.785 -6.121 -1.508 1 98.56 105 PHE A O 1
ATOM 834 N N . GLN A 1 106 ? 2.943 -4.895 -1.712 1 97.94 106 GLN A N 1
ATOM 835 C CA . GLN A 1 106 ? 3.623 -3.781 -2.365 1 97.94 106 GLN A CA 1
ATOM 836 C C . GLN A 1 106 ? 4.656 -3.146 -1.437 1 97.94 106 GLN A C 1
ATOM 838 O O . GLN A 1 106 ? 5.738 -2.76 -1.876 1 97.94 106 GLN A O 1
ATOM 843 N N . VAL A 1 107 ? 4.332 -3.053 -0.204 1 98.12 107 VAL A N 1
ATOM 844 C CA . VAL A 1 107 ? 5.254 -2.488 0.777 1 98.12 107 VAL A CA 1
ATOM 845 C C . VAL A 1 107 ? 6.473 -3.393 0.921 1 98.12 107 VAL A C 1
ATOM 847 O O . VAL A 1 107 ? 7.605 -2.912 0.999 1 98.12 107 VAL A O 1
ATOM 850 N N . VAL A 1 108 ? 6.27 -4.719 0.959 1 97.94 108 VAL A N 1
ATOM 851 C CA . VAL A 1 108 ? 7.379 -5.664 1.047 1 97.94 108 VAL A CA 1
ATOM 852 C C . VAL A 1 108 ? 8.273 -5.523 -0.18 1 97.94 108 VAL A C 1
ATOM 854 O O . VAL A 1 108 ? 9.5 -5.441 -0.054 1 97.94 108 VAL A O 1
ATOM 857 N N . LEU A 1 109 ? 7.684 -5.457 -1.388 1 97.69 109 LEU A N 1
ATOM 858 C CA . LEU A 1 109 ? 8.469 -5.297 -2.609 1 97.69 109 LEU A CA 1
ATOM 859 C C . LEU A 1 109 ? 9.266 -3.998 -2.574 1 97.69 109 LEU A C 1
ATOM 861 O O . LEU A 1 109 ? 10.453 -3.986 -2.902 1 97.69 109 LEU A O 1
ATOM 865 N N . ALA A 1 110 ? 8.625 -2.926 -2.17 1 97.62 110 ALA A N 1
ATOM 866 C CA . ALA A 1 110 ? 9.289 -1.624 -2.113 1 97.62 110 ALA A CA 1
ATOM 867 C C . ALA A 1 110 ? 10.469 -1.65 -1.146 1 97.62 110 ALA A C 1
ATOM 869 O O . ALA A 1 110 ? 11.516 -1.071 -1.426 1 97.62 110 ALA A O 1
ATOM 870 N N . SER A 1 111 ? 10.266 -2.289 -0.017 1 96.5 111 SER A N 1
ATOM 871 C CA . SER A 1 111 ? 11.312 -2.355 0.996 1 96.5 111 SER A CA 1
ATOM 872 C C . SER A 1 111 ? 12.539 -3.094 0.472 1 96.5 111 SER A C 1
ATOM 874 O O . SER A 1 111 ? 13.672 -2.768 0.84 1 96.5 111 SER A O 1
ATOM 876 N N . HIS A 1 112 ? 12.328 -4.055 -0.366 1 96.12 112 HIS A N 1
ATOM 877 C CA . HIS A 1 112 ? 13.43 -4.875 -0.859 1 96.12 112 HIS A CA 1
ATOM 878 C C . HIS A 1 112 ? 14.062 -4.254 -2.102 1 96.12 112 HIS A C 1
ATOM 880 O O . HIS A 1 112 ? 15.273 -4.383 -2.316 1 96.12 112 HIS A O 1
ATOM 886 N N . LEU A 1 113 ? 13.266 -3.578 -2.947 1 95.06 113 LEU A N 1
ATOM 887 C CA . LEU A 1 113 ? 13.75 -3.096 -4.234 1 95.06 113 LEU A CA 1
ATOM 888 C C . LEU A 1 113 ? 14.172 -1.634 -4.145 1 95.06 113 LEU A C 1
ATOM 890 O O . LEU A 1 113 ? 14.945 -1.151 -4.977 1 95.06 113 LEU A O 1
ATOM 894 N N . GLN A 1 114 ? 13.633 -0.899 -3.211 1 92.38 114 GLN A N 1
ATOM 895 C CA . GLN A 1 114 ? 13.984 0.498 -2.975 1 92.38 114 GLN A CA 1
ATOM 896 C C . GLN A 1 114 ? 13.805 1.33 -4.242 1 92.38 114 GLN A C 1
ATOM 898 O O . GLN A 1 114 ? 12.727 1.333 -4.844 1 92.38 114 GLN A O 1
ATOM 903 N N . GLY A 1 115 ? 14.859 1.983 -4.75 1 90.69 115 GLY A N 1
ATOM 904 C CA . GLY A 1 115 ? 14.773 2.867 -5.902 1 90.69 115 GLY A CA 1
ATOM 905 C C . GLY A 1 115 ? 14.438 2.139 -7.188 1 90.69 115 GLY A C 1
ATOM 906 O O . GLY A 1 115 ? 14.016 2.758 -8.164 1 90.69 115 GLY A O 1
ATOM 907 N N . GLU A 1 116 ? 14.641 0.844 -7.184 1 94.62 116 GLU A N 1
ATOM 908 C CA . GLU A 1 116 ? 14.344 0.053 -8.375 1 94.62 116 GLU A CA 1
ATOM 909 C C . GLU A 1 116 ? 12.844 -0.237 -8.484 1 94.62 116 GLU A C 1
ATOM 911 O O . GLU A 1 116 ? 12.375 -0.685 -9.531 1 94.62 116 GLU A O 1
ATOM 916 N N . TYR A 1 117 ? 12.133 -0.039 -7.398 1 96.5 117 TYR A N 1
ATOM 917 C CA . TYR A 1 117 ? 10.688 -0.246 -7.449 1 96.5 117 TYR A CA 1
ATOM 918 C C . TYR A 1 117 ? 9.977 0.992 -7.977 1 96.5 117 TYR A C 1
ATOM 920 O O . TYR A 1 117 ? 9.32 1.714 -7.219 1 96.5 117 TYR A O 1
ATOM 928 N N . THR A 1 118 ? 10.023 1.154 -9.289 1 97 118 THR A N 1
ATOM 929 C CA . THR A 1 118 ? 9.492 2.328 -9.977 1 97 118 THR A CA 1
ATOM 930 C C . THR A 1 118 ? 7.965 2.324 -9.945 1 97 118 THR A C 1
ATOM 932 O O . THR A 1 118 ? 7.348 1.29 -9.688 1 97 118 THR A O 1
ATOM 935 N N . PRO A 1 119 ? 7.387 3.457 -10.211 1 96.81 119 PRO A N 1
ATOM 936 C CA . PRO A 1 119 ? 5.926 3.52 -10.297 1 96.81 119 PRO A CA 1
ATOM 937 C C . PRO A 1 119 ? 5.355 2.572 -11.352 1 96.81 119 PRO A C 1
ATOM 939 O O . PRO A 1 119 ? 4.277 2.004 -11.156 1 96.81 119 PRO A O 1
ATOM 942 N N . GLU A 1 120 ? 6.074 2.367 -12.453 1 96.62 120 GLU A N 1
ATOM 943 C CA . GLU A 1 120 ? 5.621 1.461 -13.5 1 96.62 120 GLU A CA 1
ATOM 944 C C . GLU A 1 120 ? 5.613 0.014 -13.016 1 96.62 120 GLU A C 1
ATOM 946 O O . GLU A 1 120 ? 4.699 -0.749 -13.336 1 96.62 120 GLU A O 1
ATOM 951 N N . LEU A 1 121 ? 6.66 -0.349 -12.227 1 97.25 121 LEU A N 1
ATOM 952 C CA . LEU A 1 121 ? 6.703 -1.681 -11.633 1 97.25 121 LEU A CA 1
ATOM 953 C C . LEU A 1 121 ? 5.551 -1.88 -10.656 1 97.25 121 LEU A C 1
ATOM 955 O O . LEU A 1 121 ? 4.891 -2.922 -10.672 1 97.25 121 LEU A O 1
ATOM 959 N N . GLN A 1 122 ? 5.328 -0.902 -9.82 1 97.81 122 GLN A N 1
ATOM 960 C CA . GLN A 1 122 ? 4.215 -0.955 -8.875 1 97.81 122 GLN A CA 1
ATOM 961 C C . GLN A 1 122 ? 2.883 -1.087 -9.609 1 97.81 122 GLN A C 1
ATOM 963 O O . GLN A 1 122 ? 2.014 -1.855 -9.188 1 97.81 122 GLN A O 1
ATOM 968 N N . ALA A 1 123 ? 2.729 -0.332 -10.695 1 97.88 123 ALA A N 1
ATOM 969 C CA . ALA A 1 123 ? 1.489 -0.366 -11.469 1 97.88 123 ALA A CA 1
ATOM 970 C C . ALA A 1 123 ? 1.236 -1.76 -12.039 1 97.88 123 ALA A C 1
ATOM 972 O O . ALA A 1 123 ? 0.108 -2.256 -12 1 97.88 123 ALA A O 1
ATOM 973 N N . ALA A 1 124 ? 2.275 -2.363 -12.586 1 98 124 ALA A N 1
ATOM 974 C CA . ALA A 1 124 ? 2.148 -3.699 -13.156 1 98 124 ALA A CA 1
ATOM 975 C C . ALA A 1 124 ? 1.753 -4.723 -12.094 1 98 124 ALA A C 1
ATOM 977 O O . ALA A 1 124 ? 0.852 -5.535 -12.312 1 98 124 ALA A O 1
ATOM 978 N N . TRP A 1 125 ? 2.354 -4.656 -10.969 1 98.25 125 TRP A N 1
ATOM 979 C CA . TRP A 1 125 ? 2.07 -5.613 -9.906 1 98.25 125 TRP A CA 1
ATOM 980 C C . TRP A 1 125 ? 0.708 -5.344 -9.273 1 98.25 125 TRP A C 1
ATOM 982 O O . TRP A 1 125 ? 0.017 -6.27 -8.852 1 98.25 125 TRP A O 1
ATOM 992 N N . GLU A 1 126 ? 0.343 -4.07 -9.156 1 97.94 126 GLU A N 1
ATOM 993 C CA . GLU A 1 126 ? -1.004 -3.732 -8.703 1 97.94 126 GLU A CA 1
ATOM 994 C C . GLU A 1 126 ? -2.061 -4.352 -9.617 1 97.94 126 GLU A C 1
ATOM 996 O O . GLU A 1 126 ? -3.027 -4.949 -9.133 1 97.94 126 GLU A O 1
ATOM 1001 N N . LYS A 1 127 ? -1.905 -4.164 -10.891 1 97 127 LYS A N 1
ATOM 1002 C CA . LYS A 1 127 ? -2.83 -4.727 -11.875 1 97 127 LYS A CA 1
ATOM 1003 C C . LYS A 1 127 ? -2.883 -6.246 -11.773 1 97 127 LYS A C 1
ATOM 1005 O O . LYS A 1 127 ? -3.967 -6.836 -11.773 1 97 127 LYS A O 1
ATOM 1010 N N . PHE A 1 128 ? -1.75 -6.855 -11.672 1 98.12 128 PHE A N 1
ATOM 1011 C CA . PHE A 1 128 ? -1.628 -8.305 -11.594 1 98.12 128 PHE A CA 1
ATOM 1012 C C . PHE A 1 128 ? -2.277 -8.844 -10.32 1 98.12 128 PHE A C 1
ATOM 1014 O O . PHE A 1 128 ? -3.127 -9.734 -10.383 1 98.12 128 PHE A O 1
ATOM 1021 N N . LEU A 1 129 ? -1.937 -8.297 -9.164 1 97.81 129 LEU A N 1
ATOM 1022 C CA . LEU A 1 129 ? -2.436 -8.789 -7.883 1 97.81 129 LEU A CA 1
ATOM 1023 C C . LEU A 1 129 ? -3.932 -8.523 -7.746 1 97.81 129 LEU A C 1
ATOM 1025 O O . LEU A 1 129 ? -4.652 -9.32 -7.137 1 97.81 129 LEU A O 1
ATOM 1029 N N . THR A 1 130 ? -4.387 -7.43 -8.305 1 96.81 130 THR A N 1
ATOM 1030 C CA . THR A 1 130 ? -5.82 -7.145 -8.305 1 96.81 130 THR A CA 1
ATOM 1031 C C . THR A 1 130 ? -6.574 -8.188 -9.125 1 96.81 130 THR A C 1
ATOM 1033 O O . THR A 1 130 ? -7.656 -8.625 -8.734 1 96.81 130 THR A O 1
ATOM 1036 N N . ALA A 1 131 ? -6.051 -8.508 -10.305 1 96.5 131 ALA A N 1
ATOM 1037 C CA . ALA A 1 131 ? -6.656 -9.562 -11.109 1 96.5 131 ALA A CA 1
ATOM 1038 C C . ALA A 1 131 ? -6.711 -10.875 -10.336 1 96.5 131 ALA A C 1
ATOM 1040 O O . ALA A 1 131 ? -7.734 -11.57 -10.344 1 96.5 131 ALA A O 1
ATOM 1041 N N . VAL A 1 132 ? -5.625 -11.219 -9.664 1 96.81 132 VAL A N 1
ATOM 1042 C CA . VAL A 1 132 ? -5.559 -12.422 -8.844 1 96.81 132 VAL A CA 1
ATOM 1043 C C . VAL A 1 132 ? -6.637 -12.367 -7.762 1 96.81 132 VAL A C 1
ATOM 1045 O O . VAL A 1 132 ? -7.375 -13.336 -7.566 1 96.81 132 VAL A O 1
ATOM 1048 N N . ALA A 1 133 ? -6.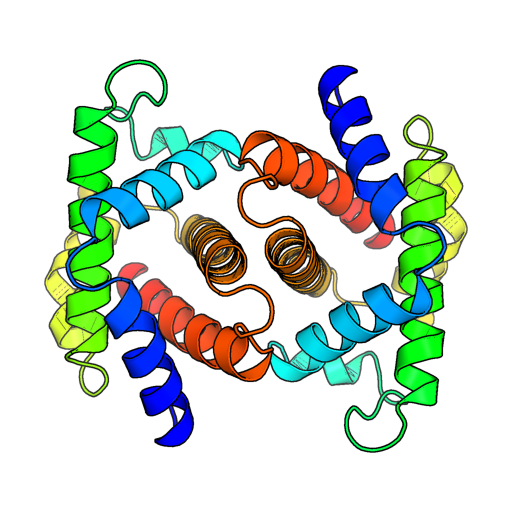727 -11.258 -7.105 1 95.75 133 ALA A N 1
ATOM 1049 C CA . ALA A 1 133 ? -7.703 -11.078 -6.031 1 95.75 133 ALA A CA 1
ATOM 1050 C C . ALA A 1 133 ? -9.125 -11.211 -6.559 1 95.75 133 ALA A C 1
ATOM 1052 O O . ALA A 1 133 ? -9.984 -11.797 -5.895 1 95.75 133 ALA A O 1
ATOM 1053 N N . THR A 1 134 ? -9.359 -10.648 -7.695 1 95.25 134 THR A N 1
ATOM 1054 C CA . THR A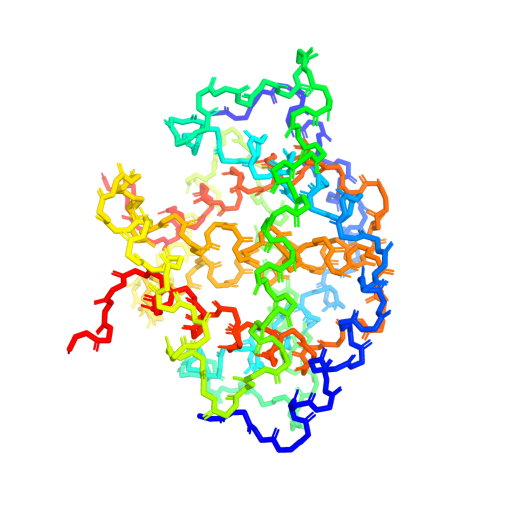 1 134 ? -10.688 -10.711 -8.305 1 95.25 134 THR A CA 1
ATOM 1055 C C . THR A 1 134 ? -11.094 -12.156 -8.57 1 95.25 134 THR A C 1
ATOM 1057 O O . THR A 1 134 ? -12.242 -12.539 -8.32 1 95.25 134 THR A O 1
ATOM 1060 N N . ILE A 1 135 ? -10.227 -12.914 -9.031 1 94.75 135 ILE A N 1
ATOM 1061 C CA . ILE A 1 135 ? -10.484 -14.32 -9.305 1 94.75 135 ILE A CA 1
ATOM 1062 C C . ILE A 1 135 ? -10.727 -15.062 -7.996 1 94.75 135 ILE A C 1
ATOM 1064 O O . ILE A 1 135 ? -11.68 -15.844 -7.879 1 94.75 135 ILE A O 1
ATOM 1068 N N . LEU A 1 136 ? -9.891 -14.805 -6.969 1 94.19 136 LEU A N 1
ATOM 1069 C CA . LEU A 1 136 ? -10.023 -15.477 -5.684 1 94.19 136 LEU A CA 1
ATOM 1070 C C . LEU A 1 136 ? -11.344 -15.125 -5.016 1 94.19 136 LEU A C 1
ATOM 1072 O O . LEU A 1 136 ? -11.914 -15.945 -4.293 1 94.19 136 LEU A O 1
ATOM 1076 N N . ALA A 1 137 ? -11.805 -13.945 -5.312 1 92.06 137 ALA A N 1
ATOM 1077 C CA . ALA A 1 137 ? -13.055 -13.477 -4.73 1 92.06 137 ALA A CA 1
ATOM 1078 C C . ALA A 1 137 ? -14.258 -14.047 -5.477 1 92.06 137 ALA A C 1
ATOM 1080 O O . ALA A 1 137 ? -15.406 -13.836 -5.074 1 92.06 137 ALA A O 1
ATOM 1081 N N . GLY A 1 138 ? -14.07 -14.82 -6.465 1 84.5 138 GLY A N 1
ATOM 1082 C CA . GLY A 1 138 ? -15.133 -15.477 -7.211 1 84.5 138 GLY A CA 1
ATOM 1083 C C . GLY A 1 138 ? -15.883 -14.539 -8.133 1 84.5 138 GLY A C 1
ATOM 1084 O O . GLY A 1 138 ? -17.016 -14.82 -8.523 1 84.5 138 GLY A O 1
ATOM 1085 N N . GLU A 1 139 ? -15.516 -13.367 -8.258 1 64.81 139 GLU A N 1
ATOM 1086 C CA . GLU A 1 139 ? -16.219 -12.414 -9.109 1 64.81 139 GLU A CA 1
ATOM 1087 C C . GLU A 1 139 ? -16.141 -12.82 -10.578 1 64.81 139 GLU A C 1
ATOM 1089 O O . GLU A 1 139 ? -16.859 -12.273 -11.414 1 64.81 139 GLU A O 1
ATOM 1094 N N . TYR A 1 140 ? -15.438 -13.75 -11.023 1 55.06 140 TYR A N 1
ATOM 1095 C CA . TYR A 1 140 ? -15.5 -14.172 -12.422 1 55.06 140 TYR A CA 1
ATOM 1096 C C . TYR A 1 140 ? -16.578 -15.219 -12.633 1 55.06 140 TYR A C 1
ATOM 1098 O O . TYR A 1 140 ? -16.703 -15.789 -13.719 1 55.06 140 TYR A O 1
ATOM 1106 N N . ARG A 1 141 ? -17.797 -15.094 -11.93 1 39.19 141 ARG A N 1
ATOM 1107 C CA . ARG A 1 141 ? -18.828 -15.953 -12.508 1 39.19 141 ARG A CA 1
ATOM 1108 C C . ARG A 1 141 ? -19.344 -15.367 -13.812 1 39.19 141 ARG A C 1
ATOM 1110 O O . ARG A 1 141 ? -19.422 -14.148 -13.977 1 39.19 141 ARG A O 1
ATOM 1117 N N . MET B 1 1 ? -7.297 6.906 18.719 1 76.94 1 MET B N 1
ATOM 1118 C CA . MET B 1 1 ? -6.168 7.742 19.125 1 76.94 1 MET B CA 1
ATOM 1119 C C . MET B 1 1 ? -4.867 6.953 19.078 1 76.94 1 MET B C 1
ATOM 1121 O O . MET B 1 1 ? -4.855 5.746 19.344 1 76.94 1 MET B O 1
ATOM 1125 N N . LEU B 1 2 ? -3.723 7.594 18.5 1 93.5 2 LEU B N 1
ATOM 1126 C CA . LEU B 1 2 ? -2.404 6.969 18.469 1 93.5 2 LEU B CA 1
ATOM 1127 C C . LEU B 1 2 ? -1.846 6.836 19.891 1 93.5 2 LEU B C 1
ATOM 1129 O O . LEU B 1 2 ? -1.981 7.75 20.703 1 93.5 2 LEU B O 1
ATOM 1133 N N . SER B 1 3 ? -1.338 5.688 20.25 1 95.06 3 SER B N 1
ATOM 1134 C CA . SER B 1 3 ? -0.604 5.512 21.5 1 95.06 3 SER B CA 1
ATOM 1135 C C . SER B 1 3 ? 0.678 6.336 21.5 1 95.06 3 SER B C 1
ATOM 1137 O O . SER B 1 3 ? 1.125 6.809 20.453 1 95.06 3 SER B O 1
ATOM 1139 N N . PRO B 1 4 ? 1.253 6.555 22.688 1 95.81 4 PRO B N 1
ATOM 1140 C CA . PRO B 1 4 ? 2.527 7.277 22.734 1 95.81 4 PRO B CA 1
ATOM 1141 C C . PRO B 1 4 ? 3.604 6.633 21.875 1 95.81 4 PRO B C 1
ATOM 1143 O O . PRO B 1 4 ? 4.383 7.336 21.219 1 95.81 4 PRO B O 1
ATOM 1146 N N . GLU B 1 5 ? 3.664 5.344 21.875 1 96.69 5 GLU B N 1
ATOM 1147 C CA . GLU B 1 5 ? 4.625 4.629 21.031 1 96.69 5 GLU B CA 1
ATOM 1148 C C . GLU B 1 5 ? 4.371 4.891 19.547 1 96.69 5 GLU B C 1
ATOM 1150 O O . GLU B 1 5 ? 5.305 5.145 18.797 1 96.69 5 GLU B O 1
ATOM 1155 N N . GLU B 1 6 ? 3.152 4.832 19.172 1 97.12 6 GLU B N 1
ATOM 1156 C CA . GLU B 1 6 ? 2.777 5.09 17.781 1 97.12 6 GLU B CA 1
ATOM 1157 C C . GLU B 1 6 ? 3.104 6.523 17.375 1 97.12 6 GLU B C 1
ATOM 1159 O O . GLU B 1 6 ? 3.549 6.773 16.266 1 97.12 6 GLU B O 1
ATOM 1164 N N . GLN B 1 7 ? 2.834 7.457 18.328 1 97.56 7 GLN B N 1
ATOM 1165 C CA . GLN B 1 7 ? 3.189 8.852 18.062 1 97.56 7 GLN B CA 1
ATOM 1166 C C . GLN B 1 7 ? 4.688 8.992 17.812 1 97.56 7 GLN B C 1
ATOM 1168 O O . GLN B 1 7 ? 5.105 9.773 16.953 1 97.56 7 GLN B O 1
ATOM 1173 N N . GLY B 1 8 ? 5.449 8.305 18.594 1 97.44 8 GLY B N 1
ATOM 1174 C CA . GLY B 1 8 ? 6.887 8.289 18.375 1 97.44 8 GLY B CA 1
ATOM 1175 C C . GLY B 1 8 ? 7.277 7.824 16.984 1 97.44 8 GLY B C 1
ATOM 1176 O O . GLY B 1 8 ? 8.164 8.406 16.359 1 97.44 8 GLY B O 1
ATOM 1177 N N . TYR B 1 9 ? 6.59 6.75 16.484 1 97.19 9 TYR B N 1
ATOM 1178 C CA . TYR B 1 9 ? 6.828 6.25 15.141 1 97.19 9 TYR B CA 1
ATOM 1179 C C . TYR B 1 9 ? 6.527 7.328 14.102 1 97.19 9 TYR B C 1
ATOM 1181 O O . TYR B 1 9 ? 7.281 7.496 13.141 1 97.19 9 TYR B O 1
ATOM 1189 N N . ILE B 1 10 ? 5.422 8.07 14.297 1 98.19 10 ILE B N 1
ATOM 1190 C CA . ILE B 1 10 ? 5.004 9.117 13.375 1 98.19 10 ILE B CA 1
ATOM 1191 C C . ILE B 1 10 ? 6.07 10.211 13.328 1 98.19 10 ILE B C 1
ATOM 1193 O O . ILE B 1 10 ? 6.504 10.617 12.25 1 98.19 10 ILE B O 1
ATOM 1197 N N . PHE B 1 11 ? 6.543 10.633 14.469 1 97.81 11 PHE B N 1
ATOM 1198 C CA . PHE B 1 11 ? 7.504 11.727 14.547 1 97.81 11 PHE B CA 1
ATOM 1199 C C . PHE B 1 11 ? 8.836 11.312 13.938 1 97.81 11 PHE B C 1
ATOM 1201 O O . PHE B 1 11 ? 9.461 12.094 13.211 1 97.81 11 PHE B O 1
ATOM 1208 N N . ASN B 1 12 ? 9.266 10.148 14.211 1 96.62 12 ASN B N 1
ATOM 1209 C CA . ASN B 1 12 ? 10.539 9.656 13.688 1 96.62 12 ASN B CA 1
ATOM 1210 C C . ASN B 1 12 ? 10.555 9.641 12.164 1 96.62 12 ASN B C 1
ATOM 1212 O O . ASN B 1 12 ? 11.516 10.109 11.547 1 96.62 12 ASN B O 1
ATOM 1216 N N . VAL B 1 13 ? 9.523 9.148 11.57 1 96.62 13 VAL B N 1
ATOM 1217 C CA . VAL B 1 13 ? 9.445 9.062 10.117 1 96.62 13 VAL B CA 1
ATOM 1218 C C . VAL B 1 13 ? 9.297 10.469 9.531 1 96.62 13 VAL B C 1
ATOM 1220 O O . VAL B 1 13 ? 9.914 10.789 8.508 1 96.62 13 VAL B O 1
ATOM 1223 N N . TRP B 1 14 ? 8.438 11.289 10.18 1 97.69 14 TRP B N 1
ATOM 1224 C CA . TRP B 1 14 ? 8.234 12.641 9.656 1 97.69 14 TRP B CA 1
ATOM 1225 C C . TRP B 1 14 ? 9.547 13.414 9.625 1 97.69 14 TRP B C 1
ATOM 1227 O O . TRP B 1 14 ? 9.781 14.219 8.719 1 97.69 14 TRP B O 1
ATOM 1237 N N . ASP B 1 15 ? 10.414 13.219 10.586 1 96.88 15 ASP B N 1
ATOM 1238 C CA . ASP B 1 15 ? 11.703 13.906 10.648 1 96.88 15 ASP B CA 1
ATOM 1239 C C . ASP B 1 15 ? 12.516 13.656 9.383 1 96.88 15 ASP B C 1
ATOM 1241 O O . ASP B 1 15 ? 13.312 14.5 8.969 1 96.88 15 ASP B O 1
ATOM 1245 N N . LEU B 1 16 ? 12.289 12.523 8.789 1 94.69 16 LEU B N 1
ATOM 1246 C CA . LEU B 1 16 ? 12.977 12.18 7.547 1 94.69 16 LEU B CA 1
ATOM 1247 C C . LEU B 1 16 ? 12.375 12.93 6.363 1 94.69 16 LEU B C 1
ATOM 1249 O O . LEU B 1 16 ? 13.047 13.164 5.359 1 94.69 16 LEU B O 1
ATOM 1253 N N . ILE B 1 17 ? 11.117 13.289 6.41 1 96.81 17 ILE B N 1
ATOM 1254 C CA . ILE B 1 17 ? 10.375 13.922 5.324 1 96.81 17 ILE B CA 1
ATOM 1255 C C . ILE B 1 17 ? 10.5 15.445 5.438 1 96.81 17 ILE B C 1
ATOM 1257 O O . ILE B 1 17 ? 10.578 16.141 4.426 1 96.81 17 ILE B O 1
ATOM 1261 N N . ALA B 1 18 ? 10.5 15.898 6.73 1 97.12 18 ALA B N 1
ATOM 1262 C CA . ALA B 1 18 ? 10.5 17.328 7.008 1 97.12 18 ALA B CA 1
ATOM 1263 C C . ALA B 1 18 ? 11.672 18.016 6.312 1 97.12 18 ALA B C 1
ATOM 1265 O O . ALA B 1 18 ? 12.812 17.562 6.383 1 97.12 18 ALA B O 1
ATOM 1266 N N . GLY B 1 19 ? 11.453 19.078 5.609 1 97.06 19 GLY B N 1
ATOM 1267 C CA . GLY B 1 19 ? 12.461 19.812 4.863 1 97.06 19 GLY B CA 1
ATOM 1268 C C . GLY B 1 19 ? 12.609 19.344 3.428 1 97.06 19 GLY B C 1
ATOM 1269 O O . GLY B 1 19 ? 13.281 19.984 2.623 1 97.06 19 GLY B O 1
ATOM 1270 N N . HIS B 1 20 ? 12.023 18.234 3.078 1 97.81 20 HIS B N 1
ATOM 1271 C CA . HIS B 1 20 ? 12.062 17.672 1.734 1 97.81 20 HIS B CA 1
ATOM 1272 C C . HIS B 1 20 ? 10.656 17.391 1.215 1 97.81 20 HIS B C 1
ATOM 1274 O O . HIS B 1 20 ? 10.438 16.422 0.491 1 97.81 20 HIS B O 1
ATOM 1280 N N . GLU B 1 21 ? 9.703 18.172 1.664 1 97.81 21 GLU B N 1
ATOM 1281 C CA . GLU B 1 21 ? 8.297 17.938 1.369 1 97.81 21 GLU B CA 1
ATOM 1282 C C . GLU B 1 21 ? 8.039 17.938 -0.135 1 97.81 21 GLU B C 1
ATOM 1284 O O . GLU B 1 21 ? 7.285 17.094 -0.64 1 97.81 21 GLU B O 1
ATOM 1289 N N . ALA B 1 22 ? 8.711 18.844 -0.869 1 96.88 22 ALA B N 1
ATOM 1290 C CA . ALA B 1 22 ? 8.477 18.969 -2.305 1 96.88 22 ALA B CA 1
ATOM 1291 C C . ALA B 1 22 ? 8.914 17.703 -3.039 1 96.88 22 ALA B C 1
ATOM 1293 O O . ALA B 1 22 ? 8.172 17.156 -3.861 1 96.88 22 ALA B O 1
ATOM 1294 N N . ALA B 1 23 ? 10.102 17.25 -2.713 1 96.25 23 ALA B N 1
ATOM 1295 C CA . ALA B 1 23 ? 10.648 16.078 -3.383 1 96.25 23 ALA B CA 1
ATOM 1296 C C . ALA B 1 23 ? 9.836 14.828 -3.049 1 96.25 23 ALA B C 1
ATOM 1298 O O . ALA B 1 23 ? 9.445 14.07 -3.943 1 96.25 23 ALA B O 1
ATOM 1299 N N . PHE B 1 24 ? 9.539 14.586 -1.787 1 97.19 24 PHE B N 1
ATOM 1300 C CA . PHE B 1 24 ? 8.758 13.438 -1.354 1 97.19 24 PHE B CA 1
ATOM 1301 C C . PHE B 1 24 ? 7.34 13.508 -1.917 1 97.19 24 PHE B C 1
ATOM 1303 O O . PHE B 1 24 ? 6.797 12.5 -2.371 1 97.19 24 PHE B O 1
ATOM 1310 N N . GLY B 1 25 ? 6.789 14.695 -1.854 1 97.25 25 GLY B N 1
ATOM 1311 C CA . GLY B 1 25 ? 5.441 14.875 -2.375 1 97.25 25 GLY B CA 1
ATOM 1312 C C . GLY B 1 25 ? 5.344 14.633 -3.869 1 97.25 25 GLY B C 1
ATOM 1313 O O . GLY B 1 25 ? 4.379 14.031 -4.34 1 97.25 25 GLY B O 1
ATOM 1314 N N . ALA B 1 26 ? 6.324 15.133 -4.59 1 95.38 26 ALA B N 1
ATOM 1315 C CA . ALA B 1 26 ? 6.352 14.898 -6.031 1 95.38 26 ALA B CA 1
ATOM 1316 C C . ALA B 1 26 ? 6.453 13.414 -6.344 1 95.38 26 ALA B C 1
ATOM 1318 O O . ALA B 1 26 ? 5.789 12.914 -7.258 1 95.38 26 ALA B O 1
ATOM 1319 N N . GLU B 1 27 ? 7.305 12.734 -5.633 1 95.62 27 GLU B N 1
ATOM 1320 C CA . GLU B 1 27 ? 7.426 11.289 -5.793 1 95.62 27 GLU B CA 1
ATOM 1321 C C . GLU B 1 27 ? 6.098 10.594 -5.516 1 95.62 27 GLU B C 1
ATOM 1323 O O . GLU B 1 27 ? 5.699 9.695 -6.258 1 95.62 27 GLU B O 1
ATOM 1328 N N . LEU B 1 28 ? 5.453 11 -4.477 1 97 28 LEU B N 1
ATOM 1329 C CA . LEU B 1 28 ? 4.172 10.43 -4.074 1 97 28 LEU B CA 1
ATOM 1330 C C . LEU B 1 28 ? 3.119 10.633 -5.16 1 97 28 LEU B C 1
ATOM 1332 O O . LEU B 1 28 ? 2.459 9.68 -5.574 1 97 28 LEU B O 1
ATOM 1336 N N . LEU B 1 29 ? 2.971 11.852 -5.637 1 95.69 29 LEU B N 1
ATOM 1337 C CA . LEU B 1 29 ? 1.947 12.172 -6.629 1 95.69 29 LEU B CA 1
ATOM 1338 C C . LEU B 1 29 ? 2.271 11.523 -7.973 1 95.69 29 LEU B C 1
ATOM 1340 O O . LEU B 1 29 ? 1.369 11.07 -8.68 1 95.69 29 LEU B O 1
ATOM 1344 N N . HIS B 1 30 ? 3.523 11.531 -8.312 1 94.38 30 HIS B N 1
ATOM 1345 C CA . HIS B 1 30 ? 3.941 10.844 -9.531 1 94.38 30 HIS B CA 1
ATOM 1346 C C . HIS B 1 30 ? 3.525 9.375 -9.508 1 94.38 30 HIS B C 1
ATOM 1348 O O . HIS B 1 30 ? 2.965 8.867 -10.484 1 94.38 30 HIS B O 1
ATOM 1354 N N . ARG B 1 31 ? 3.807 8.75 -8.461 1 96.12 31 ARG B N 1
ATOM 1355 C CA . ARG B 1 31 ? 3.439 7.344 -8.289 1 96.12 31 ARG B CA 1
ATOM 1356 C C . ARG B 1 31 ? 1.928 7.16 -8.359 1 96.12 31 ARG B C 1
ATOM 1358 O O . ARG B 1 31 ? 1.438 6.234 -9.016 1 96.12 31 ARG B O 1
ATOM 1365 N N . LEU B 1 32 ? 1.199 8.039 -7.699 1 96.62 32 LEU B N 1
ATOM 1366 C CA . LEU B 1 32 ? -0.258 7.973 -7.707 1 96.62 32 LEU B CA 1
ATOM 1367 C C . LEU B 1 32 ? -0.797 8.031 -9.133 1 96.62 32 LEU B C 1
ATOM 1369 O O . LEU B 1 32 ? -1.644 7.219 -9.516 1 96.62 32 LEU B O 1
ATOM 1373 N N . LEU B 1 33 ? -0.303 8.945 -9.938 1 94.75 33 LEU B N 1
ATOM 1374 C CA . LEU B 1 33 ? -0.833 9.195 -11.273 1 94.75 33 LEU B CA 1
ATOM 1375 C C . LEU B 1 33 ? -0.497 8.039 -12.211 1 94.75 33 LEU B C 1
ATOM 1377 O O . LEU B 1 33 ? -1.264 7.738 -13.133 1 94.75 33 LEU B O 1
ATOM 1381 N N . ILE B 1 34 ? 0.574 7.359 -11.969 1 94.88 34 ILE B N 1
ATOM 1382 C CA . ILE B 1 34 ? 0.987 6.246 -12.828 1 94.88 34 ILE B CA 1
ATOM 1383 C C . ILE B 1 34 ? 0.255 4.977 -12.406 1 94.88 34 ILE B C 1
ATOM 1385 O O . ILE B 1 34 ? -0.255 4.238 -13.25 1 94.88 34 ILE B O 1
ATOM 1389 N N . VAL B 1 35 ? 0.162 4.738 -11.141 1 96.44 35 VAL B N 1
ATOM 1390 C CA . VAL B 1 35 ? -0.402 3.492 -10.641 1 96.44 35 VAL B CA 1
ATOM 1391 C C . VAL B 1 35 ? -1.925 3.529 -10.75 1 96.44 35 VAL B C 1
ATOM 1393 O O . VAL B 1 35 ? -2.555 2.514 -11.055 1 96.44 35 VAL B O 1
ATOM 1396 N N . TYR B 1 36 ? -2.459 4.652 -10.438 1 96.12 36 TYR B N 1
ATOM 1397 C CA . TYR B 1 36 ? -3.904 4.836 -10.5 1 96.12 36 TYR B CA 1
ATOM 1398 C C . TYR B 1 36 ? -4.266 5.98 -11.445 1 96.12 36 TYR B C 1
ATOM 1400 O O . TYR B 1 36 ? -4.707 7.039 -10.992 1 96.12 36 TYR B O 1
ATOM 1408 N N . PRO B 1 37 ? -4.258 5.734 -12.727 1 93.88 37 PRO B N 1
ATOM 1409 C CA . PRO B 1 37 ? -4.43 6.805 -13.711 1 93.88 37 PRO B CA 1
ATOM 1410 C C . PRO B 1 37 ? -5.805 7.469 -13.625 1 93.88 37 PRO B C 1
ATOM 1412 O O . PRO B 1 37 ? -5.965 8.617 -14.047 1 93.88 37 PRO B O 1
ATOM 1415 N N . THR B 1 38 ? -6.828 6.816 -13.078 1 92.62 38 THR B N 1
ATOM 1416 C CA . THR B 1 38 ? 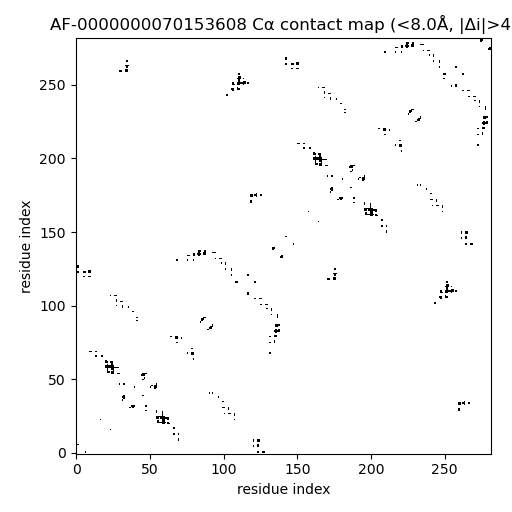-8.164 7.387 -12.945 1 92.62 38 THR B CA 1
ATOM 1417 C C . THR B 1 38 ? -8.148 8.586 -12.008 1 92.62 38 THR B C 1
ATOM 1419 O O . THR B 1 38 ? -9.055 9.422 -12.039 1 92.62 38 THR B O 1
ATOM 1422 N N . THR B 1 39 ? -7.105 8.703 -11.172 1 93.5 39 THR B N 1
ATOM 1423 C CA . THR B 1 39 ? -7.02 9.805 -10.227 1 93.5 39 THR B CA 1
ATOM 1424 C C . THR B 1 39 ? -6.617 11.102 -10.93 1 93.5 39 THR B C 1
ATOM 1426 O O . THR B 1 39 ? -6.734 12.188 -10.359 1 93.5 39 THR B O 1
ATOM 1429 N N . ARG B 1 40 ? -6.219 11.008 -12.195 1 90.44 40 ARG B N 1
ATOM 1430 C CA . ARG B 1 40 ? -5.82 12.188 -12.961 1 90.44 40 ARG B CA 1
ATOM 1431 C C . ARG B 1 40 ? -6.984 13.164 -13.109 1 90.44 40 ARG B C 1
ATOM 1433 O O . ARG B 1 40 ? -6.773 14.367 -13.281 1 90.44 40 ARG B O 1
ATOM 1440 N N . ALA B 1 41 ? -8.141 12.656 -13.016 1 89.69 41 ALA B N 1
ATOM 1441 C CA . ALA B 1 41 ? -9.336 13.492 -13.156 1 89.69 41 ALA B CA 1
ATOM 1442 C C . ALA B 1 41 ? -9.367 14.578 -12.086 1 89.69 41 ALA B C 1
ATOM 1444 O O . ALA B 1 41 ? -9.93 15.656 -12.305 1 89.69 41 ALA B O 1
ATOM 1445 N N . TYR B 1 42 ? -8.68 14.305 -10.961 1 88.69 42 TYR B N 1
ATOM 1446 C CA . TYR B 1 42 ? -8.68 15.258 -9.859 1 88.69 42 TYR B CA 1
ATOM 1447 C C . TYR B 1 42 ? -7.512 16.234 -9.977 1 88.69 42 TYR B C 1
ATOM 1449 O O . TYR B 1 42 ? -7.445 17.234 -9.25 1 88.69 42 TYR B O 1
ATOM 1457 N N . PHE B 1 43 ? -6.656 15.922 -10.867 1 88.5 43 PHE B N 1
ATOM 1458 C CA . PHE B 1 43 ? -5.449 16.719 -11.023 1 88.5 43 PHE B CA 1
ATOM 1459 C C . PHE B 1 43 ? -5.273 17.172 -12.469 1 88.5 43 PHE B C 1
ATOM 1461 O O . PHE B 1 43 ? -4.223 16.938 -13.07 1 88.5 43 PHE B O 1
ATOM 1468 N N . PRO B 1 44 ? -6.207 17.859 -13 1 81 44 PRO B N 1
ATOM 1469 C CA . PRO B 1 44 ? -6.164 18.188 -14.43 1 81 44 PRO B CA 1
ATOM 1470 C C . PRO B 1 44 ? -4.941 19.016 -14.805 1 81 44 PRO B C 1
ATOM 1472 O O . PRO B 1 44 ? -4.512 19 -15.961 1 81 44 PRO B O 1
ATOM 1475 N N . HIS B 1 45 ? -4.445 19.688 -13.961 1 79.44 45 HIS B N 1
ATOM 1476 C CA . HIS B 1 45 ? -3.311 20.547 -14.258 1 79.44 45 HIS B CA 1
ATOM 1477 C C . HIS B 1 45 ? -1.99 19.797 -14.102 1 79.44 45 HIS B C 1
ATOM 1479 O O . HIS B 1 45 ? -0.936 20.312 -14.484 1 79.44 45 HIS B O 1
ATOM 1485 N N . LEU B 1 46 ? -2.08 18.656 -13.453 1 71.44 46 LEU B N 1
ATOM 1486 C CA . LEU B 1 46 ? -0.854 17.922 -13.188 1 71.44 46 LEU B CA 1
ATOM 1487 C C . LEU B 1 46 ? -0.53 16.984 -14.344 1 71.44 46 LEU B C 1
ATOM 1489 O O . LEU B 1 46 ? -1.396 16.234 -14.805 1 71.44 46 LEU B O 1
ATOM 1493 N N . SER B 1 47 ? 0.411 17.359 -15.164 1 65.56 47 SER B N 1
ATOM 1494 C CA . SER B 1 47 ? 0.885 16.453 -16.203 1 65.56 47 SER B CA 1
ATOM 1495 C C . SER B 1 47 ? 2.244 15.859 -15.852 1 65.56 47 SER B C 1
ATOM 1497 O O . SER B 1 47 ? 3.18 16.594 -15.523 1 65.56 47 SER B O 1
ATOM 1499 N N . VAL B 1 48 ? 2.35 14.523 -15.594 1 59 48 VAL B N 1
ATOM 1500 C CA . VAL B 1 48 ? 3.6 13.844 -15.266 1 59 48 VAL B CA 1
ATOM 1501 C C . VAL B 1 48 ? 4.68 14.242 -16.281 1 59 48 VAL B C 1
ATOM 1503 O O . VAL B 1 48 ? 5.84 14.43 -15.906 1 59 48 VAL B O 1
ATOM 1506 N N . GLN B 1 49 ? 4.336 14.219 -17.422 1 58.91 49 GLN B N 1
ATOM 1507 C CA . GLN B 1 49 ? 5.297 14.43 -18.5 1 58.91 49 GLN B CA 1
ATOM 1508 C C . GLN B 1 49 ? 5.578 15.914 -18.719 1 58.91 49 GLN B C 1
ATOM 1510 O O . GLN B 1 49 ? 6.68 16.297 -19.109 1 58.91 49 GLN B O 1
ATOM 1515 N N . ASP B 1 50 ? 4.652 16.625 -18.281 1 60.28 50 ASP B N 1
ATOM 1516 C CA . ASP B 1 50 ? 4.746 17.906 -18.969 1 60.28 50 ASP B CA 1
ATOM 1517 C C . ASP B 1 50 ? 5.273 19 -18.047 1 60.28 50 ASP B C 1
ATOM 1519 O O . ASP B 1 50 ? 5.941 19.938 -18.484 1 60.28 50 ASP B O 1
ATOM 1523 N N . ASP B 1 51 ? 5.086 18.781 -16.781 1 70.19 51 ASP B N 1
ATOM 1524 C CA . ASP B 1 51 ? 5.52 19.922 -15.969 1 70.19 51 ASP B CA 1
ATOM 1525 C C . ASP B 1 51 ? 5.922 19.469 -14.57 1 70.19 51 ASP B C 1
ATOM 1527 O O . ASP B 1 51 ? 5.125 19.547 -13.633 1 70.19 51 ASP B O 1
ATOM 1531 N N . PRO B 1 52 ? 7.137 19.094 -14.438 1 81.69 52 PRO B N 1
ATOM 1532 C CA . PRO B 1 52 ? 7.656 18.672 -13.141 1 81.69 52 PRO B CA 1
ATOM 1533 C C . PRO B 1 52 ? 7.457 19.703 -12.047 1 81.69 52 PRO B C 1
ATOM 1535 O O . PRO B 1 52 ? 7.332 19.359 -10.867 1 81.69 52 PRO B O 1
ATOM 1538 N N . SER B 1 53 ? 7.398 20.984 -12.461 1 88.94 53 SER B N 1
ATOM 1539 C CA . SER B 1 53 ? 7.25 22.047 -11.477 1 88.94 53 SER B CA 1
ATOM 1540 C C . SER B 1 53 ? 5.891 21.969 -10.781 1 88.94 53 SER B C 1
ATOM 1542 O O . SER B 1 53 ? 5.789 22.219 -9.578 1 88.94 53 SER B O 1
ATOM 1544 N N . GLN B 1 54 ? 4.914 21.609 -11.531 1 89.88 54 GLN B N 1
ATOM 1545 C CA . GLN B 1 54 ? 3.574 21.516 -10.961 1 89.88 54 GLN B CA 1
ATOM 1546 C C . GLN B 1 54 ? 3.477 20.344 -9.992 1 89.88 54 GLN B C 1
ATOM 1548 O O . GLN B 1 54 ? 2.818 20.438 -8.953 1 89.88 54 GLN B O 1
ATOM 1553 N N . LEU B 1 55 ? 4.141 19.297 -10.352 1 90.88 55 LEU B N 1
ATOM 1554 C CA . LEU B 1 55 ? 4.176 18.125 -9.477 1 90.88 55 LEU B CA 1
ATOM 1555 C C . LEU B 1 55 ? 4.895 18.453 -8.164 1 90.88 55 LEU B C 1
ATOM 1557 O O . LEU B 1 55 ? 4.43 18.062 -7.09 1 90.88 55 LEU B O 1
ATOM 1561 N N . LEU B 1 56 ? 5.953 19.203 -8.281 1 93.81 56 LEU B N 1
ATOM 1562 C CA . LEU B 1 56 ? 6.723 19.594 -7.109 1 93.81 56 LEU B CA 1
ATOM 1563 C C . LEU B 1 56 ? 5.898 20.5 -6.199 1 93.81 56 LEU B C 1
ATOM 1565 O O . LEU B 1 56 ? 5.863 20.297 -4.984 1 93.81 56 LEU B O 1
ATOM 1569 N N . HIS B 1 57 ? 5.289 21.422 -6.789 1 94.06 57 HIS B N 1
ATOM 1570 C CA . HIS B 1 57 ? 4.523 22.391 -6.016 1 94.06 57 HIS B CA 1
ATOM 1571 C C . HIS B 1 57 ? 3.338 21.719 -5.316 1 94.06 57 HIS B C 1
ATOM 1573 O O . HIS B 1 57 ? 3.137 21.906 -4.117 1 94.06 57 HIS B O 1
ATOM 1579 N N . HIS B 1 58 ? 2.537 20.953 -6.051 1 93.88 58 HIS B N 1
ATOM 1580 C CA . HIS B 1 58 ? 1.391 20.281 -5.441 1 93.88 58 HIS B CA 1
ATOM 1581 C C . HIS B 1 58 ? 1.836 19.25 -4.41 1 93.88 58 HIS B C 1
ATOM 1583 O O . HIS B 1 58 ? 1.205 19.109 -3.361 1 93.88 58 HIS B O 1
ATOM 1589 N N . GLY B 1 59 ? 2.873 18.531 -4.766 1 95.69 59 GLY B N 1
ATOM 1590 C CA . GLY B 1 59 ? 3.439 17.609 -3.795 1 95.69 59 GLY B CA 1
ATOM 1591 C C . GLY B 1 59 ? 3.836 18.281 -2.492 1 95.69 59 GLY B C 1
ATOM 1592 O O . GLY B 1 59 ? 3.59 17.734 -1.412 1 95.69 59 GLY B O 1
ATOM 1593 N N . TRP B 1 60 ? 4.441 19.406 -2.66 1 97.06 60 TRP B N 1
ATOM 1594 C CA . TRP B 1 60 ? 4.801 20.188 -1.483 1 97.06 60 TRP B CA 1
ATOM 1595 C C . TRP B 1 60 ? 3.566 20.516 -0.651 1 97.06 60 TRP B C 1
ATOM 1597 O O . TRP B 1 60 ? 3.568 20.344 0.57 1 97.06 60 TRP B O 1
ATOM 1607 N N . ARG B 1 61 ? 2.514 20.938 -1.257 1 95.62 61 ARG B N 1
ATOM 1608 C CA . ARG B 1 61 ? 1.287 21.297 -0.548 1 95.62 61 ARG B CA 1
ATOM 1609 C C . ARG B 1 61 ? 0.729 20.094 0.212 1 95.62 61 ARG B C 1
ATOM 1611 O O . ARG B 1 61 ? 0.28 20.234 1.353 1 95.62 61 ARG B O 1
ATOM 1618 N N . VAL B 1 62 ? 0.695 18.953 -0.434 1 96.44 62 VAL B N 1
ATOM 1619 C CA . VAL B 1 62 ? 0.176 17.734 0.182 1 96.44 62 VAL B CA 1
ATOM 1620 C C . VAL B 1 62 ? 0.984 17.406 1.435 1 96.44 62 VAL B C 1
ATOM 1622 O O . VAL B 1 62 ? 0.415 17.156 2.5 1 96.44 62 VAL B O 1
ATOM 1625 N N . LEU B 1 63 ? 2.291 17.469 1.354 1 98.19 63 LEU B N 1
ATOM 1626 C CA . LEU B 1 63 ? 3.123 17.031 2.473 1 98.19 63 LEU B CA 1
ATOM 1627 C C . LEU B 1 63 ? 3.176 18.109 3.555 1 98.19 63 LEU B C 1
ATOM 1629 O O . LEU B 1 63 ? 3.338 17.797 4.738 1 98.19 63 LEU B O 1
ATOM 1633 N N . VAL B 1 64 ? 3.055 19.375 3.203 1 97.31 64 VAL B N 1
ATOM 1634 C CA . VAL B 1 64 ? 2.912 20.422 4.211 1 97.31 64 VAL B CA 1
ATOM 1635 C C . VAL B 1 64 ? 1.662 20.156 5.047 1 97.31 64 VAL B C 1
ATOM 1637 O O . VAL B 1 64 ? 1.692 20.281 6.273 1 97.31 64 VAL B O 1
ATOM 1640 N N . ALA B 1 65 ? 0.567 19.766 4.383 1 96.88 65 ALA B N 1
ATOM 1641 C CA . ALA B 1 65 ? -0.666 19.453 5.098 1 96.88 65 ALA B CA 1
ATOM 1642 C C . ALA B 1 65 ? -0.478 18.25 6.012 1 96.88 65 ALA B C 1
ATOM 1644 O O . ALA B 1 65 ? -0.969 18.234 7.145 1 96.88 65 ALA B O 1
ATOM 1645 N N . VAL B 1 66 ? 0.155 17.234 5.531 1 98.06 66 VAL B N 1
ATOM 1646 C CA . VAL B 1 66 ? 0.46 16.078 6.363 1 98.06 66 VAL B CA 1
ATOM 1647 C C . VAL B 1 66 ? 1.312 16.5 7.555 1 98.06 66 VAL B C 1
ATOM 1649 O O . VAL B 1 66 ? 1.093 16.047 8.68 1 98.06 66 VAL B O 1
ATOM 1652 N N . GLY B 1 67 ? 2.285 17.344 7.309 1 98.12 67 GLY B N 1
ATOM 1653 C CA . GLY B 1 67 ? 3.105 17.875 8.383 1 98.12 67 GLY B CA 1
ATOM 1654 C C . GLY B 1 67 ? 2.303 18.625 9.43 1 98.12 67 GLY B C 1
ATOM 1655 O O . GLY B 1 67 ? 2.564 18.5 10.625 1 98.12 67 GLY B O 1
ATOM 1656 N N . GLU B 1 68 ? 1.39 19.438 8.977 1 97.25 68 GLU B N 1
ATOM 1657 C CA . GLU B 1 68 ? 0.506 20.141 9.906 1 97.25 68 GLU B CA 1
ATOM 1658 C C . GLU B 1 68 ? -0.273 19.156 10.773 1 97.25 68 GLU B C 1
ATOM 1660 O O . GLU B 1 68 ? -0.438 19.375 11.977 1 97.25 68 GLU B O 1
ATOM 1665 N N . ALA B 1 69 ? -0.756 18.094 10.164 1 97.75 69 ALA B N 1
ATOM 1666 C CA . ALA B 1 69 ? -1.464 17.062 10.906 1 97.75 69 ALA B CA 1
ATOM 1667 C C . ALA B 1 69 ? -0.55 16.406 11.938 1 97.75 69 ALA B C 1
ATOM 1669 O O . ALA B 1 69 ? -0.961 16.156 13.078 1 97.75 69 ALA B O 1
ATOM 1670 N N . VAL B 1 70 ? 0.696 16.125 11.539 1 98.12 70 VAL B N 1
ATOM 1671 C CA . VAL B 1 70 ? 1.676 15.492 12.414 1 98.12 70 VAL B CA 1
ATOM 1672 C C . VAL B 1 70 ? 1.916 16.375 13.641 1 98.12 70 VAL B C 1
ATOM 1674 O O . VAL B 1 70 ? 2.064 15.875 14.758 1 98.12 70 VAL B O 1
ATOM 1677 N N . LYS B 1 71 ? 1.898 17.656 13.461 1 97 71 LYS B N 1
ATOM 1678 C CA . LYS B 1 71 ? 2.17 18.609 14.539 1 97 71 LYS B CA 1
ATOM 1679 C C . LYS B 1 71 ? 0.951 18.781 15.438 1 97 71 LYS B C 1
ATOM 1681 O O . LYS B 1 71 ? 1.055 19.344 16.531 1 97 71 LYS B O 1
ATOM 1686 N N . ASN B 1 72 ? -0.194 18.312 15.008 1 97.19 72 ASN B N 1
ATOM 1687 C CA . ASN B 1 72 ? -1.445 18.516 15.727 1 97.19 72 ASN B CA 1
ATOM 1688 C C . ASN B 1 72 ? -2.201 17.203 15.93 1 97.19 72 ASN B C 1
ATOM 1690 O O . ASN B 1 72 ? -3.402 17.141 15.656 1 97.19 72 ASN B O 1
ATOM 1694 N N . LEU B 1 73 ? -1.507 16.172 16.359 1 96.44 73 LEU B N 1
ATOM 1695 C CA . LEU B 1 73 ? -2.092 14.844 16.5 1 96.44 73 LEU B CA 1
ATOM 1696 C C . LEU B 1 73 ? -3.266 14.859 17.469 1 96.44 73 LEU B C 1
ATOM 1698 O O . LEU B 1 73 ? -4.184 14.047 17.359 1 96.44 73 LEU B O 1
ATOM 1702 N N . ASP B 1 74 ? -3.291 15.781 18.406 1 93.62 74 ASP B N 1
ATOM 1703 C CA . ASP B 1 74 ? -4.332 15.852 19.438 1 93.62 74 ASP B CA 1
ATOM 1704 C C . ASP B 1 74 ? -5.551 16.609 18.922 1 93.62 74 ASP B C 1
ATOM 1706 O O . ASP B 1 74 ? -6.59 16.641 19.594 1 93.62 74 ASP B O 1
ATOM 1710 N N . ASN B 1 75 ? -5.461 17.25 17.797 1 95.69 75 ASN B N 1
ATOM 1711 C CA . ASN B 1 75 ? -6.562 18 17.203 1 95.69 75 ASN B CA 1
ATOM 1712 C C . ASN B 1 75 ? -6.473 18.016 15.68 1 95.69 75 ASN B C 1
ATOM 1714 O O . ASN B 1 75 ? -6.363 19.062 15.062 1 95.69 75 ASN B O 1
ATOM 1718 N N . LEU B 1 76 ? -6.633 16.828 15.031 1 96 76 LEU B N 1
ATOM 1719 C CA . LEU B 1 76 ? -6.535 16.672 13.586 1 96 76 LEU B CA 1
ATOM 1720 C C . LEU B 1 76 ? -7.672 17.391 12.875 1 96 76 LEU B C 1
ATOM 1722 O O . LEU B 1 76 ? -7.457 18.047 11.852 1 96 76 LEU B O 1
ATOM 1726 N N . THR B 1 77 ? -8.859 17.297 13.445 1 95.38 77 THR B N 1
ATOM 1727 C CA . THR B 1 77 ? -10.039 17.875 12.828 1 95.38 77 THR B CA 1
ATOM 1728 C C . THR B 1 77 ? -9.875 19.391 12.688 1 95.38 77 THR B C 1
ATOM 1730 O O . THR B 1 77 ? -10.125 19.953 11.617 1 95.38 77 THR B O 1
ATOM 1733 N N . GLY B 1 78 ? -9.516 20.016 13.797 1 95.81 78 GLY B N 1
ATOM 1734 C CA . GLY B 1 78 ? -9.297 21.453 13.75 1 95.81 78 GLY B CA 1
ATOM 1735 C C . GLY B 1 78 ? -8.195 21.859 12.781 1 95.81 78 GLY B C 1
ATOM 1736 O O . GLY B 1 78 ? -8.359 22.812 12.016 1 95.81 78 GLY B O 1
ATOM 1737 N N . ALA B 1 79 ? -7.094 21.141 12.773 1 95.81 79 ALA B N 1
ATOM 1738 C CA . ALA B 1 79 ? -5.922 21.453 11.953 1 95.81 79 ALA B CA 1
ATOM 1739 C C . ALA B 1 79 ? -6.23 21.297 10.469 1 95.81 79 ALA B C 1
ATOM 1741 O O . ALA B 1 79 ? -5.684 22.016 9.633 1 95.81 79 ALA B O 1
ATOM 1742 N N . LEU B 1 80 ? -7.137 20.344 10.109 1 96.38 80 LEU B N 1
ATOM 1743 C CA . LEU B 1 80 ? -7.34 19.984 8.711 1 96.38 80 LEU B CA 1
ATOM 1744 C C . LEU B 1 80 ? -8.68 20.5 8.211 1 96.38 80 LEU B C 1
ATOM 1746 O O . LEU B 1 80 ? -9.07 20.234 7.074 1 96.38 80 LEU B O 1
ATOM 1750 N N . ALA B 1 81 ? -9.359 21.297 9.023 1 94.69 81 ALA B N 1
ATOM 1751 C CA . ALA B 1 81 ? -10.703 21.781 8.695 1 94.69 81 ALA B CA 1
ATOM 1752 C C . ALA B 1 81 ? -10.719 22.531 7.371 1 94.69 81 ALA B C 1
ATOM 1754 O O . ALA B 1 81 ? -11.547 22.25 6.5 1 94.69 81 ALA B O 1
ATOM 1755 N N . PRO B 1 82 ? -9.789 23.469 7.184 1 94.69 82 PRO B N 1
ATOM 1756 C CA . PRO B 1 82 ? -9.82 24.172 5.902 1 94.69 82 PRO B CA 1
ATOM 1757 C C . PRO B 1 82 ? -9.602 23.25 4.711 1 94.69 82 PRO B C 1
ATOM 1759 O O . PRO B 1 82 ? -10.25 23.406 3.676 1 94.69 82 PRO B O 1
ATOM 1762 N N . LEU B 1 83 ? -8.695 22.297 4.84 1 94.62 83 LEU B N 1
ATOM 1763 C CA . LEU B 1 83 ? -8.414 21.359 3.76 1 94.62 83 LEU B CA 1
ATOM 1764 C C . LEU B 1 83 ? -9.609 20.422 3.533 1 94.62 83 LEU B C 1
ATOM 1766 O O . LEU B 1 83 ? -9.898 20.062 2.395 1 94.62 83 LEU B O 1
ATOM 1770 N N . SER B 1 84 ? -10.203 19.984 4.602 1 94.44 84 SER B N 1
ATOM 1771 C CA . SER B 1 84 ? -11.398 19.156 4.488 1 94.44 84 SER B CA 1
ATOM 1772 C C . SER B 1 84 ? -12.492 19.875 3.703 1 94.44 84 SER B C 1
ATOM 1774 O O . SER B 1 84 ? -13.102 19.281 2.803 1 94.44 84 SER B O 1
ATOM 1776 N N . GLU B 1 85 ? -12.727 21.125 4.031 1 94.19 85 GLU B N 1
ATOM 1777 C CA . GLU B 1 85 ? -13.719 21.922 3.322 1 94.19 85 GLU B CA 1
ATOM 1778 C C . GLU B 1 85 ? -13.383 22.031 1.84 1 94.19 85 GLU B C 1
ATOM 1780 O O . GLU B 1 85 ? -14.266 21.922 0.985 1 94.19 85 GLU B O 1
ATOM 1785 N N . LEU B 1 86 ? -12.148 22.266 1.551 1 92.94 86 LEU B N 1
ATOM 1786 C CA . LEU B 1 86 ? -11.695 22.375 0.17 1 92.94 86 LEU B CA 1
ATOM 1787 C C . LEU B 1 86 ? -11.914 21.062 -0.583 1 92.94 86 LEU B C 1
ATOM 1789 O O . LEU B 1 86 ? -12.453 21.062 -1.692 1 92.94 86 LEU B O 1
ATOM 1793 N N . HIS B 1 87 ? -11.578 19.891 -0.078 1 93.5 87 HIS B N 1
ATOM 1794 C CA . HIS B 1 87 ? -11.602 18.594 -0.747 1 93.5 87 HIS B CA 1
ATOM 1795 C C . HIS B 1 87 ? -13.031 18.062 -0.879 1 93.5 87 HIS B C 1
ATOM 1797 O O . HIS B 1 87 ? -13.352 17.375 -1.842 1 93.5 87 HIS B O 1
ATOM 1803 N N . THR B 1 88 ? -13.891 18.406 0.051 1 92.19 88 THR B N 1
ATOM 1804 C CA . THR B 1 88 ? -15.273 17.953 -0.023 1 92.19 88 THR B CA 1
ATOM 1805 C C . THR B 1 88 ? -16.125 18.938 -0.822 1 92.19 88 THR B C 1
ATOM 1807 O O . THR B 1 88 ? -17.125 18.547 -1.426 1 92.19 88 THR B O 1
ATOM 1810 N N . GLY B 1 89 ? -15.844 20.094 -0.767 1 91.62 89 GLY B N 1
ATOM 1811 C CA . GLY B 1 89 ? -16.625 21.141 -1.393 1 91.62 89 GLY B CA 1
ATOM 1812 C C . GLY B 1 89 ? -16.188 21.453 -2.807 1 91.62 89 GLY B C 1
ATOM 1813 O O . GLY B 1 89 ? -16.656 20.844 -3.766 1 91.62 89 GLY B O 1
ATOM 1814 N N . ARG B 1 90 ? -15.164 22.141 -2.947 1 88.31 90 ARG B N 1
ATOM 1815 C CA . ARG B 1 90 ? -14.703 22.656 -4.23 1 88.31 90 ARG B CA 1
ATOM 1816 C C . ARG B 1 90 ? -14.156 21.531 -5.109 1 88.31 90 ARG B C 1
ATOM 1818 O O . ARG B 1 90 ? -14.492 21.438 -6.289 1 88.31 90 ARG B O 1
ATOM 1825 N N . LEU B 1 91 ? -13.336 20.75 -4.555 1 89.56 91 LEU B N 1
ATOM 1826 C CA . LEU B 1 91 ? -12.656 19.734 -5.348 1 89.56 91 LEU B CA 1
ATOM 1827 C C . LEU B 1 91 ? -13.516 18.484 -5.484 1 89.56 91 LEU B C 1
ATOM 1829 O O . LEU B 1 91 ? -13.367 17.719 -6.445 1 89.56 91 LEU B O 1
ATOM 1833 N N . ARG B 1 92 ? -14.367 18.219 -4.496 1 91 92 ARG B N 1
ATOM 1834 C CA . ARG B 1 92 ? -15.289 17.094 -4.48 1 91 92 ARG B CA 1
ATOM 1835 C C . ARG B 1 92 ? -14.547 15.781 -4.746 1 91 92 ARG B C 1
ATOM 1837 O O . ARG B 1 92 ? -14.945 15.008 -5.617 1 91 92 ARG B O 1
ATOM 1844 N N . VAL B 1 93 ? -13.477 15.594 -4 1 91.75 93 VAL B N 1
ATOM 1845 C CA . VAL B 1 93 ? -12.695 14.367 -4.125 1 91.75 93 VAL B CA 1
ATOM 1846 C C . VAL B 1 93 ? -13.5 13.18 -3.592 1 91.75 93 VAL B C 1
ATOM 1848 O O . VAL B 1 93 ? -13.984 13.219 -2.459 1 91.75 93 VAL B O 1
ATOM 1851 N N . ASP B 1 94 ? -13.711 12.188 -4.43 1 93.75 94 ASP B N 1
ATOM 1852 C CA . ASP B 1 94 ? -14.359 10.953 -3.98 1 93.75 94 ASP B CA 1
ATOM 1853 C C . ASP B 1 94 ? -13.531 10.266 -2.895 1 93.75 94 ASP B C 1
ATOM 1855 O O . ASP B 1 94 ? -12.344 10 -3.084 1 93.75 94 ASP B O 1
ATOM 1859 N N . PRO B 1 95 ? -14.164 9.945 -1.759 1 93.62 95 PRO B N 1
ATOM 1860 C CA . PRO B 1 95 ? -13.453 9.375 -0.612 1 93.62 95 PRO B CA 1
ATOM 1861 C C . PRO B 1 95 ? -12.773 8.047 -0.939 1 93.62 95 PRO B C 1
ATOM 1863 O O . PRO B 1 95 ? -11.812 7.66 -0.266 1 93.62 95 PRO B O 1
ATOM 1866 N N . THR B 1 96 ? -13.195 7.355 -1.968 1 92.44 96 THR B N 1
ATOM 1867 C CA . THR B 1 96 ? -12.625 6.059 -2.322 1 92.44 96 THR B CA 1
ATOM 1868 C C . THR B 1 96 ? -11.219 6.215 -2.875 1 92.44 96 THR B C 1
ATOM 1870 O O . THR B 1 96 ? -10.484 5.234 -3.01 1 92.44 96 THR B O 1
ATOM 1873 N N . ASN B 1 97 ? -10.75 7.422 -3.088 1 93.69 97 ASN B N 1
ATOM 1874 C CA . 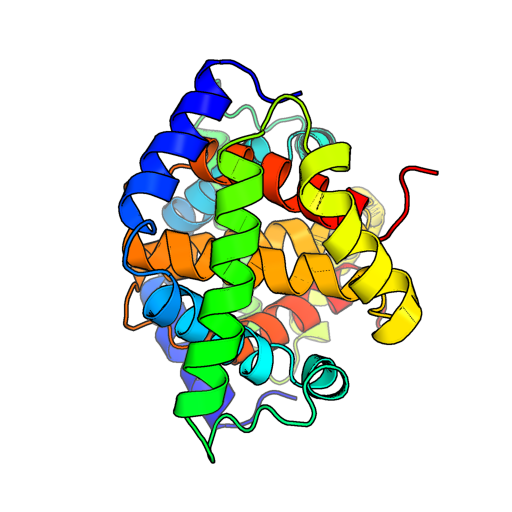ASN B 1 97 ? -9.43 7.664 -3.662 1 93.69 97 ASN B CA 1
ATOM 1875 C C . ASN B 1 97 ? -8.375 7.867 -2.576 1 93.69 97 ASN B C 1
ATOM 1877 O O . ASN B 1 97 ? -7.176 7.754 -2.84 1 93.69 97 ASN B O 1
ATOM 1881 N N . TYR B 1 98 ? -8.781 8.164 -1.381 1 96 98 TYR B N 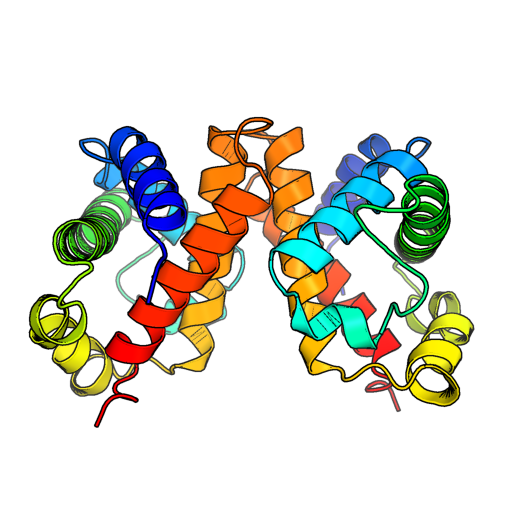1
ATOM 1882 C CA . TYR B 1 98 ? -7.816 8.445 -0.322 1 96 98 TYR B CA 1
ATOM 1883 C C . TYR B 1 98 ? -6.988 7.207 0.006 1 96 98 TYR B C 1
ATOM 1885 O O . TYR B 1 98 ? -5.77 7.297 0.176 1 96 98 TYR B O 1
ATOM 1893 N N . PRO B 1 99 ? -7.609 5.98 0.007 1 96.31 99 PRO B N 1
ATOM 1894 C CA . PRO B 1 99 ? -6.793 4.789 0.26 1 96.31 99 PRO B CA 1
ATOM 1895 C C . PRO B 1 99 ? -5.727 4.57 -0.808 1 96.31 99 PRO B C 1
ATOM 1897 O O . PRO B 1 99 ? -4.66 4.023 -0.516 1 96.31 99 PRO B O 1
ATOM 1900 N N . LEU B 1 100 ? -5.988 5.004 -2.002 1 96.81 100 LEU B N 1
ATOM 1901 C CA . LEU B 1 100 ? -5.008 4.867 -3.074 1 96.81 100 LEU B CA 1
ATOM 1902 C C . LEU B 1 100 ? -3.771 5.715 -2.791 1 96.81 100 LEU B C 1
ATOM 1904 O O . LEU B 1 100 ? -2.641 5.254 -2.971 1 96.81 100 LEU B O 1
ATOM 1908 N N . LEU B 1 101 ? -4.008 6.977 -2.314 1 97.31 101 LEU B N 1
ATOM 1909 C CA . LEU B 1 101 ? -2.904 7.855 -1.944 1 97.31 101 LEU B CA 1
ATOM 1910 C C . LEU B 1 101 ? -2.133 7.289 -0.756 1 97.31 101 LEU B C 1
ATOM 1912 O O . LEU B 1 101 ? -0.903 7.363 -0.718 1 97.31 101 LEU B O 1
ATOM 1916 N N . ILE B 1 102 ? -2.869 6.73 0.19 1 97.88 102 ILE B N 1
ATOM 1917 C CA . ILE B 1 102 ? -2.252 6.156 1.382 1 97.88 102 ILE B CA 1
ATOM 1918 C C . ILE B 1 102 ? -1.351 4.988 0.984 1 97.88 102 ILE B C 1
ATOM 1920 O O . ILE B 1 102 ? -0.235 4.859 1.494 1 97.88 102 ILE B O 1
ATOM 1924 N N . GLN B 1 103 ? -1.81 4.199 0.063 1 97 103 GLN B N 1
ATOM 1925 C CA . GLN B 1 103 ? -1.008 3.08 -0.423 1 97 103 GLN B CA 1
ATOM 1926 C C . GLN B 1 103 ? 0.292 3.568 -1.055 1 97 103 GLN B C 1
ATOM 1928 O O . GLN B 1 103 ? 1.365 3.027 -0.777 1 97 103 GLN B O 1
ATOM 1933 N N . CYS B 1 104 ? 0.178 4.516 -1.901 1 98.12 104 CYS B N 1
ATOM 1934 C CA . CYS B 1 104 ? 1.371 5.062 -2.539 1 98.12 104 CYS B CA 1
ATOM 1935 C C . CYS B 1 104 ? 2.316 5.66 -1.506 1 98.12 104 CYS B C 1
ATOM 1937 O O . CYS B 1 104 ? 3.537 5.531 -1.627 1 98.12 104 CYS B O 1
ATOM 1939 N N . PHE B 1 105 ? 1.744 6.332 -0.504 1 98.56 105 PHE B N 1
ATOM 1940 C CA . PHE B 1 105 ? 2.541 6.914 0.569 1 98.56 105 PHE B CA 1
ATOM 1941 C C . PHE B 1 105 ? 3.35 5.84 1.287 1 98.56 105 PHE B C 1
ATOM 1943 O O . PHE B 1 105 ? 4.551 6.008 1.511 1 98.56 105 PHE B O 1
ATOM 1950 N N . GLN B 1 106 ? 2.723 4.746 1.574 1 98 106 GLN B N 1
ATOM 1951 C CA . GLN B 1 106 ? 3.377 3.648 2.277 1 98 106 GLN B CA 1
ATOM 1952 C C . GLN B 1 106 ? 4.484 3.031 1.426 1 98 106 GLN B C 1
ATOM 1954 O O . GLN B 1 106 ? 5.539 2.666 1.943 1 98 106 GLN B O 1
ATOM 1959 N N . VAL B 1 107 ? 4.254 2.932 0.176 1 98.12 107 VAL B N 1
ATOM 1960 C CA . VAL B 1 107 ? 5.254 2.385 -0.738 1 98.12 107 VAL B CA 1
ATOM 1961 C C . VAL B 1 107 ? 6.465 3.314 -0.795 1 98.12 107 VAL B C 1
ATOM 1963 O O . VAL B 1 107 ? 7.605 2.854 -0.791 1 98.12 107 VAL B O 1
ATOM 1966 N N . VAL B 1 108 ? 6.242 4.641 -0.847 1 97.94 108 VAL B N 1
ATOM 1967 C CA . VAL B 1 108 ? 7.336 5.609 -0.858 1 97.94 108 VAL B CA 1
ATOM 1968 C C . VAL B 1 108 ? 8.148 5.488 0.43 1 97.94 108 VAL B C 1
ATOM 1970 O O . VAL B 1 108 ? 9.375 5.426 0.393 1 97.94 108 VAL B O 1
ATOM 1973 N N . LEU B 1 109 ? 7.465 5.406 1.5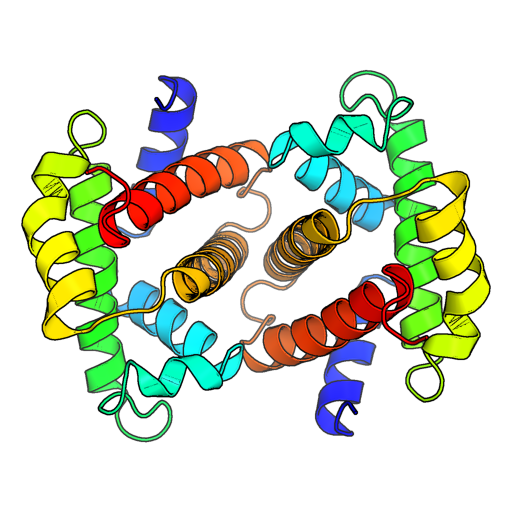89 1 97.69 109 LEU B N 1
ATOM 1974 C CA . LEU B 1 109 ? 8.156 5.262 2.863 1 97.69 109 LEU B CA 1
ATOM 1975 C C . LEU B 1 109 ? 8.984 3.98 2.889 1 97.69 109 LEU B C 1
ATOM 1977 O O . LEU B 1 109 ? 10.148 3.996 3.303 1 97.69 109 LEU B O 1
ATOM 1981 N N . ALA B 1 110 ? 8.391 2.9 2.445 1 97.56 110 ALA B N 1
ATOM 1982 C CA . ALA B 1 110 ? 9.086 1.612 2.438 1 97.56 110 ALA B CA 1
ATOM 1983 C C . ALA B 1 110 ? 10.328 1.662 1.555 1 97.56 110 ALA B C 1
ATOM 1985 O O . ALA B 1 110 ? 11.367 1.107 1.909 1 97.56 110 ALA B O 1
ATOM 1986 N N . SER B 1 111 ? 10.203 2.297 0.412 1 96.5 111 SER B N 1
ATOM 1987 C CA . SER B 1 111 ? 11.312 2.387 -0.523 1 96.5 111 SER B CA 1
ATOM 1988 C C . SER B 1 111 ? 12.484 3.15 0.084 1 96.5 111 SER B C 1
ATOM 1990 O O . SER B 1 111 ? 13.648 2.848 -0.2 1 96.5 111 SER B O 1
ATOM 1992 N N . HIS B 1 112 ? 12.195 4.105 0.907 1 96.06 112 HIS B N 1
ATOM 1993 C CA . HIS B 1 112 ? 13.242 4.945 1.475 1 96.06 112 HIS B CA 1
ATOM 1994 C C . HIS B 1 112 ? 13.797 4.34 2.758 1 96.06 112 HIS B C 1
ATOM 1996 O O . HIS B 1 112 ? 14.984 4.488 3.055 1 96.06 112 HIS B O 1
ATOM 2002 N N . LEU B 1 113 ? 12.953 3.648 3.551 1 95.06 113 LEU B N 1
ATOM 2003 C CA . LEU B 1 113 ? 13.359 3.176 4.871 1 95.06 113 LEU B CA 1
ATOM 2004 C C . LEU B 1 113 ? 13.812 1.721 4.809 1 95.06 113 LEU B C 1
ATOM 2006 O O . LEU B 1 113 ? 14.531 1.253 5.691 1 95.06 113 LEU B O 1
ATOM 2010 N N . GLN B 1 114 ? 13.352 0.985 3.834 1 92.56 114 GLN B N 1
ATOM 2011 C CA . GLN B 1 114 ? 13.742 -0.405 3.625 1 92.56 114 GLN B CA 1
ATOM 2012 C C . GLN B 1 114 ? 13.492 -1.241 4.879 1 92.56 114 GLN B C 1
ATOM 2014 O O . GLN B 1 114 ? 12.375 -1.264 5.402 1 92.56 114 GLN B O 1
ATOM 2019 N N . GLY B 1 115 ? 14.516 -1.872 5.461 1 90.75 115 GLY B N 1
ATOM 2020 C CA . GLY B 1 115 ? 14.375 -2.754 6.609 1 90.75 115 GLY B CA 1
ATOM 2021 C C . GLY B 1 115 ? 13.938 -2.029 7.867 1 90.75 115 GLY B C 1
ATOM 2022 O O . GLY B 1 115 ? 13.453 -2.654 8.812 1 90.75 115 GLY B O 1
ATOM 2023 N N . GLU B 1 116 ? 14.102 -0.732 7.867 1 94.69 116 GLU B N 1
ATOM 2024 C CA . GLU B 1 116 ? 13.711 0.055 9.031 1 94.69 116 GLU B CA 1
ATOM 2025 C C . GLU B 1 116 ? 12.211 0.316 9.039 1 94.69 116 GLU B C 1
ATOM 2027 O O . GLU B 1 116 ? 11.656 0.755 10.047 1 94.69 116 GLU B O 1
ATOM 2032 N N . TYR B 1 117 ? 11.562 0.107 7.91 1 96.56 117 TYR B N 1
ATOM 2033 C CA . TYR B 1 117 ? 10.117 0.284 7.859 1 96.56 117 TYR B CA 1
ATOM 2034 C C . TYR B 1 117 ? 9.398 -0.97 8.336 1 96.56 117 TYR B C 1
ATOM 2036 O O . TYR B 1 117 ? 8.82 -1.707 7.539 1 96.56 117 TYR B O 1
ATOM 2044 N N . THR B 1 118 ? 9.359 -1.131 9.648 1 97 118 THR B N 1
ATOM 2045 C CA . THR B 1 118 ? 8.812 -2.316 10.297 1 97 118 THR B CA 1
ATOM 2046 C C . THR B 1 118 ? 7.289 -2.348 10.164 1 97 118 THR B C 1
ATOM 2048 O O . THR B 1 118 ? 6.668 -1.327 9.867 1 97 118 THR B O 1
ATOM 2051 N N . PRO B 1 119 ? 6.723 -3.502 10.391 1 96.81 119 PRO B N 1
ATOM 2052 C CA . PRO B 1 119 ? 5.262 -3.596 10.367 1 96.81 119 PRO B CA 1
ATOM 2053 C C . PRO B 1 119 ? 4.598 -2.662 11.383 1 96.81 119 PRO B C 1
ATOM 2055 O O . PRO B 1 119 ? 3.525 -2.117 11.109 1 96.81 119 PRO B O 1
ATOM 2058 N N . GLU B 1 120 ? 5.23 -2.438 12.531 1 96.69 120 GLU B N 1
ATOM 2059 C CA . GLU B 1 120 ? 4.68 -1.541 13.547 1 96.69 120 GLU B CA 1
ATOM 2060 C C . GLU B 1 120 ? 4.676 -0.095 13.055 1 96.69 120 GLU B C 1
ATOM 2062 O O . GLU B 1 120 ? 3.725 0.647 13.305 1 96.69 120 GLU B O 1
ATOM 2067 N N . LEU B 1 121 ? 5.766 0.289 12.344 1 97.25 121 LEU B N 1
ATOM 2068 C CA . LEU B 1 121 ? 5.824 1.621 11.75 1 97.25 121 LEU B CA 1
ATOM 2069 C C . LEU B 1 121 ? 4.738 1.793 10.695 1 97.25 121 LEU B C 1
ATOM 2071 O O . LEU B 1 121 ? 4.059 2.82 10.656 1 97.25 121 LEU B O 1
ATOM 2075 N N . GLN B 1 122 ? 4.594 0.806 9.844 1 97.81 122 GLN B N 1
ATOM 2076 C CA . GLN B 1 122 ? 3.553 0.833 8.82 1 97.81 122 GLN B CA 1
ATOM 2077 C C . GLN B 1 122 ? 2.166 0.937 9.453 1 97.81 122 GLN B C 1
ATOM 2079 O O . GLN B 1 122 ? 1.314 1.687 8.969 1 97.81 122 GLN B O 1
ATOM 2084 N N . ALA B 1 123 ? 1.955 0.184 10.531 1 97.88 123 ALA B N 1
ATOM 2085 C CA . ALA B 1 123 ? 0.663 0.193 11.211 1 97.88 123 ALA B CA 1
ATOM 2086 C C . ALA B 1 123 ? 0.341 1.58 11.758 1 97.88 123 ALA B C 1
ATOM 2088 O O . ALA B 1 123 ? -0.791 2.055 11.633 1 97.88 123 ALA B O 1
ATOM 2089 N N . ALA B 1 124 ? 1.322 2.205 12.383 1 98 124 ALA B N 1
ATOM 2090 C CA . ALA B 1 124 ? 1.128 3.537 12.945 1 98 124 ALA B CA 1
ATOM 2091 C C . ALA B 1 124 ? 0.789 4.551 11.859 1 98 124 ALA B C 1
ATOM 2093 O O . ALA B 1 124 ? -0.141 5.348 12.008 1 98 124 ALA B O 1
ATOM 2094 N N . TRP B 1 125 ? 1.467 4.496 10.773 1 98.25 125 TRP B N 1
ATOM 2095 C CA . TRP B 1 125 ? 1.241 5.453 9.695 1 98.25 125 TRP B CA 1
ATOM 2096 C C . TRP B 1 125 ? -0.065 5.152 8.969 1 98.25 125 TRP B C 1
ATOM 2098 O O . TRP B 1 125 ? -0.742 6.066 8.492 1 98.25 125 TRP B O 1
ATOM 2108 N N . GLU B 1 126 ? -0.391 3.873 8.812 1 97.94 126 GLU B N 1
ATOM 2109 C CA . GLU B 1 126 ? -1.696 3.51 8.273 1 97.94 126 GLU B CA 1
ATOM 2110 C C . GLU B 1 126 ? -2.826 4.109 9.102 1 97.94 126 GLU B C 1
ATOM 2112 O O . GLU B 1 126 ? -3.768 4.688 8.555 1 97.94 126 GLU B O 1
ATOM 2117 N N . LYS B 1 127 ? -2.764 3.928 10.391 1 97.06 127 LYS B N 1
ATOM 2118 C CA . LYS B 1 127 ? -3.766 4.473 11.305 1 97.06 127 LYS B CA 1
ATOM 2119 C C . LYS B 1 127 ? -3.842 5.992 11.195 1 97.06 127 LYS B C 1
ATOM 2121 O O . LYS B 1 127 ? -4.934 6.559 11.109 1 97.06 127 LYS B O 1
ATOM 2126 N N . PHE B 1 128 ? -2.723 6.629 11.18 1 98.19 128 PHE B N 1
ATOM 2127 C CA . PHE B 1 128 ? -2.623 8.078 11.109 1 98.19 128 PHE B CA 1
ATOM 2128 C C . PHE B 1 128 ? -3.191 8.602 9.797 1 98.19 128 PHE B C 1
ATOM 2130 O O . PHE B 1 128 ? -4.062 9.477 9.789 1 98.19 128 PHE B O 1
ATOM 2137 N N . LEU B 1 129 ? -2.74 8.062 8.656 1 97.81 129 LEU B N 1
ATOM 2138 C CA . LEU B 1 129 ? -3.158 8.539 7.344 1 97.81 129 LEU B CA 1
ATOM 2139 C C . LEU B 1 129 ? -4.633 8.25 7.102 1 97.81 129 LEU B C 1
ATOM 2141 O O . LEU B 1 129 ? -5.324 9.023 6.438 1 97.81 129 LEU B O 1
ATOM 2145 N N . THR B 1 130 ? -5.105 7.145 7.629 1 96.88 130 THR B N 1
ATOM 2146 C CA . THR B 1 130 ? -6.527 6.832 7.531 1 96.88 130 THR B CA 1
ATOM 2147 C C . THR B 1 130 ? -7.363 7.855 8.289 1 96.88 130 THR B C 1
ATOM 2149 O O . THR B 1 130 ? -8.422 8.281 7.82 1 96.88 130 THR B O 1
ATOM 2152 N N . ALA B 1 131 ? -6.938 8.195 9.5 1 96.56 131 ALA B N 1
ATOM 2153 C CA . ALA B 1 131 ? -7.621 9.242 10.258 1 96.56 131 ALA B CA 1
ATOM 2154 C C . ALA B 1 131 ? -7.648 10.555 9.477 1 96.56 131 ALA B C 1
ATOM 2156 O O . ALA B 1 131 ? -8.68 11.219 9.414 1 96.56 131 ALA B O 1
ATOM 2157 N N . VAL B 1 132 ? -6.508 10.906 8.891 1 96.81 132 VAL B N 1
ATOM 2158 C CA . VAL B 1 132 ? -6.41 12.109 8.078 1 96.81 132 VAL B CA 1
ATOM 2159 C C . VAL B 1 132 ? -7.402 12.039 6.922 1 96.81 132 VAL B C 1
ATOM 2161 O O . VAL B 1 132 ? -8.148 12.992 6.672 1 96.81 132 VAL B O 1
ATOM 2164 N N . ALA B 1 133 ? -7.426 10.922 6.254 1 95.81 133 ALA B N 1
ATOM 2165 C CA . ALA B 1 133 ? -8.312 10.719 5.117 1 95.81 133 ALA B CA 1
ATOM 2166 C C . ALA B 1 133 ? -9.781 10.836 5.535 1 95.81 133 ALA B C 1
ATOM 2168 O O . ALA B 1 133 ? -10.594 11.406 4.812 1 95.81 133 ALA B O 1
ATOM 2169 N N . THR B 1 134 ? -10.086 10.273 6.652 1 95.25 134 THR B N 1
ATOM 2170 C CA . THR B 1 134 ? -11.445 10.305 7.164 1 95.25 134 THR B CA 1
ATOM 2171 C C . THR B 1 134 ? -11.906 11.75 7.391 1 95.25 134 THR B C 1
ATOM 2173 O O . THR B 1 134 ? -13.039 12.109 7.062 1 95.25 134 THR B O 1
ATOM 2176 N N . ILE B 1 135 ? -11.086 12.516 7.926 1 94.69 135 ILE B N 1
ATOM 2177 C CA . ILE B 1 135 ? -11.391 13.922 8.18 1 94.69 135 ILE B CA 1
ATOM 2178 C C . ILE B 1 135 ? -11.547 14.664 6.855 1 94.69 135 ILE B C 1
ATOM 2180 O O . ILE B 1 135 ? -12.508 15.422 6.672 1 94.69 135 ILE B O 1
ATOM 2184 N N . LEU B 1 136 ? -10.633 14.414 5.887 1 94.25 136 LEU B N 1
ATOM 2185 C CA . LEU B 1 136 ? -10.68 15.086 4.594 1 94.25 136 LEU B CA 1
ATOM 2186 C C . LEU B 1 136 ? -11.945 14.703 3.832 1 94.25 136 LEU B C 1
ATOM 2188 O O . LEU B 1 136 ? -12.484 15.516 3.07 1 94.25 136 LEU B O 1
ATOM 2192 N N . ALA B 1 137 ? -12.406 13.531 4.09 1 92.06 137 ALA B N 1
ATOM 2193 C CA . ALA B 1 137 ? -13.609 13.031 3.418 1 92.06 137 ALA B CA 1
ATOM 2194 C C . ALA B 1 137 ? -14.867 13.578 4.074 1 92.06 137 ALA B C 1
ATOM 2196 O O . ALA B 1 137 ? -15.977 13.352 3.588 1 92.06 137 ALA B O 1
ATOM 2197 N N . GLY B 1 138 ? -14.773 14.359 5.07 1 84.5 138 GLY B N 1
ATOM 2198 C CA . GLY B 1 138 ? -15.898 14.992 5.734 1 84.5 138 GLY B CA 1
ATOM 2199 C C . GLY B 1 138 ? -16.688 14.047 6.609 1 84.5 138 GLY B C 1
ATOM 2200 O O . GLY B 1 138 ? -17.859 14.305 6.922 1 84.5 138 GLY B O 1
ATOM 2201 N N . GLU B 1 139 ? -16.297 12.867 6.754 1 64.69 139 GLU B N 1
ATOM 2202 C CA . GLU B 1 139 ? -17.047 11.906 7.559 1 64.69 139 GLU B CA 1
ATOM 2203 C C . GLU B 1 139 ? -17.094 12.328 9.023 1 64.69 139 GLU B C 1
ATOM 2205 O O . GLU B 1 139 ? -17.906 11.828 9.797 1 64.69 139 GLU B O 1
ATOM 2210 N N . TYR B 1 140 ? -16.375 13.219 9.531 1 54.03 140 TYR B N 1
ATOM 2211 C CA . TYR B 1 140 ? -16.562 13.641 10.922 1 54.03 140 TYR B CA 1
ATOM 2212 C C . TYR B 1 140 ? -17.609 14.75 11.016 1 54.03 140 TYR B C 1
ATOM 2214 O O . TYR B 1 140 ? -17.766 15.359 12.07 1 54.03 140 TYR B O 1
ATOM 2222 N N . ARG B 1 141 ? -18.766 14.695 10.188 1 39.53 141 ARG B N 1
ATOM 2223 C CA . ARG B 1 141 ? -19.812 15.586 10.664 1 39.53 141 ARG B CA 1
ATOM 2224 C C . ARG B 1 141 ? -20.531 14.992 11.867 1 39.53 141 ARG B C 1
ATOM 2226 O O . ARG B 1 141 ? -20.672 13.773 11.977 1 39.53 141 ARG B O 1
#

Secondary structure (DSSP, 8-state):
---HHHHHHHHHHHHHHTT-HHHHHHHHHHHHHHH-GGGGGG-TT--TTT-HHHHHHHHHHHHHHHHHHHHTGGGHHHHHHHHHHIIIIIS---GGGHHHHHHHHHHHHHHHHGGGS-HHHHHHHHHHHHHHHHHHTTTT-/---HHHHHHHHHHHHHHTT-HHHHHHHHHHHHHHH-GGGGGG-TT--TTT-HHHHHHHHHHHHHHHHHHHHTGGGHHHHHHHHHHIIIIIS---GGGHHHHHHHHHHHHHHHHGGGS-HHHHHHHHHHHHHHHHHHTTTT-

Solvent-accessible surface area (backbone atoms only — not comparable to full-atom values): 14903 Å² total; per-residue (Å²): 134,79,51,74,69,37,47,49,47,50,51,58,56,43,62,72,42,61,96,39,31,33,63,56,19,22,54,35,51,50,32,36,44,61,50,39,54,79,55,39,77,81,34,76,82,56,38,86,85,74,34,66,65,51,38,28,51,52,14,23,53,56,37,50,51,50,49,51,38,67,75,27,72,91,43,44,63,74,69,40,40,68,58,16,50,42,32,51,55,80,64,51,58,63,63,83,49,46,61,56,52,49,48,35,45,48,29,54,50,15,28,75,44,21,87,72,51,36,42,68,49,51,26,37,49,49,53,50,51,48,52,52,42,41,44,35,51,52,67,75,115,133,80,49,73,68,37,46,49,46,49,52,59,55,44,62,73,42,60,94,40,32,33,63,55,19,22,52,37,50,51,32,36,44,60,49,41,55,79,56,38,77,81,34,76,83,58,39,88,86,74,34,64,65,50,38,28,53,52,13,23,53,54,37,50,50,52,49,50,37,67,77,28,71,92,41,44,62,74,69,40,40,70,58,15,50,42,33,50,56,80,64,51,58,63,62,82,50,46,62,55,51,50,49,38,46,48,29,53,50,15,28,74,45,21,87,73,51,37,43,68,48,50,26,37,47,49,54,51,52,48,52,51,42,41,42,34,52,52,67,75,111

pLDDT: mean 92.75, std 9.44, range [39.19, 98.56]